Protein AF-A0A950FQC7-F1 (afdb_monomer_lite)

Structure (mmCIF, N/CA/C/O backbone):
data_AF-A0A950FQC7-F1
#
_entry.id   AF-A0A950FQC7-F1
#
loop_
_atom_site.group_PDB
_atom_site.id
_atom_site.type_symbol
_atom_site.label_atom_id
_atom_site.label_alt_id
_atom_site.label_comp_id
_atom_site.label_asym_id
_atom_site.label_entity_id
_atom_site.label_seq_id
_atom_site.pdbx_PDB_ins_code
_atom_site.Cartn_x
_atom_site.Cartn_y
_atom_site.Cartn_z
_atom_site.occupancy
_atom_site.B_iso_or_equiv
_atom_site.auth_seq_id
_atom_site.auth_comp_id
_atom_site.auth_asym_id
_atom_site.auth_atom_id
_atom_site.pdbx_PDB_model_num
ATOM 1 N N . MET A 1 1 ? 9.980 13.238 -4.872 1.00 56.12 1 MET A N 1
ATOM 2 C CA . MET A 1 1 ? 10.979 14.309 -5.108 1.00 56.12 1 MET A CA 1
ATOM 3 C C . MET A 1 1 ? 12.410 13.801 -5.325 1.00 56.12 1 MET A C 1
ATOM 5 O O . MET A 1 1 ? 13.225 14.586 -5.778 1.00 56.12 1 MET A O 1
ATOM 9 N N . LEU A 1 2 ? 12.727 12.517 -5.091 1.00 75.75 2 LEU A N 1
ATOM 10 C CA . LEU A 1 2 ? 14.096 11.991 -5.248 1.00 75.75 2 LEU A CA 1
ATOM 11 C C . LEU A 1 2 ? 14.462 11.557 -6.686 1.00 75.75 2 LEU A C 1
ATOM 13 O O . LEU A 1 2 ? 15.625 11.652 -7.061 1.00 75.75 2 LEU A O 1
ATOM 17 N N . ALA A 1 3 ? 13.488 11.167 -7.520 1.00 77.12 3 ALA A N 1
ATOM 18 C CA . ALA A 1 3 ? 13.737 10.704 -8.896 1.00 77.12 3 ALA A CA 1
ATOM 19 C C . ALA A 1 3 ? 14.449 11.733 -9.812 1.00 77.12 3 ALA A C 1
ATOM 21 O O . ALA A 1 3 ? 15.353 11.338 -10.544 1.00 77.12 3 ALA A O 1
ATOM 22 N N . PRO A 1 4 ? 14.140 13.049 -9.767 1.00 76.31 4 PRO A N 1
ATOM 23 C CA . PRO A 1 4 ? 14.899 14.051 -10.523 1.00 76.31 4 PRO A CA 1
ATOM 24 C C . PRO A 1 4 ? 16.354 14.172 -10.056 1.00 76.31 4 PRO A C 1
ATOM 26 O O . PRO A 1 4 ? 17.237 14.409 -10.872 1.00 76.31 4 PRO A O 1
ATOM 29 N N . GLY A 1 5 ? 16.611 13.977 -8.758 1.00 79.56 5 GLY A N 1
ATOM 30 C CA . GLY A 1 5 ? 17.966 13.933 -8.209 1.00 79.56 5 GLY A CA 1
ATOM 31 C C . GLY A 1 5 ? 18.752 12.740 -8.749 1.00 79.56 5 GLY A C 1
ATOM 32 O O . GLY A 1 5 ? 19.877 12.914 -9.205 1.00 79.56 5 GLY A O 1
ATOM 33 N N . VAL A 1 6 ? 18.125 11.558 -8.791 1.00 81.50 6 VAL A N 1
ATOM 34 C CA . VAL A 1 6 ? 18.700 10.358 -9.425 1.00 81.50 6 VAL A CA 1
ATOM 35 C C . VAL A 1 6 ? 19.008 10.618 -10.904 1.00 81.50 6 VAL A C 1
ATOM 37 O O . VAL A 1 6 ? 20.125 10.356 -11.338 1.00 81.50 6 VAL A O 1
ATOM 40 N N . ALA A 1 7 ? 18.077 11.222 -11.653 1.00 81.56 7 ALA A N 1
ATOM 41 C CA . ALA A 1 7 ? 18.293 11.562 -13.062 1.00 81.56 7 ALA A CA 1
ATOM 42 C C . ALA A 1 7 ? 19.478 12.519 -13.262 1.00 81.56 7 ALA A C 1
ATOM 44 O O . ALA A 1 7 ? 20.305 12.296 -14.141 1.00 81.56 7 ALA A O 1
ATOM 45 N N . LEU A 1 8 ? 19.588 13.567 -12.439 1.00 81.69 8 LEU A N 1
ATOM 46 C CA . LEU A 1 8 ? 20.698 14.521 -12.508 1.00 81.69 8 LEU A CA 1
ATOM 47 C C . LEU A 1 8 ? 22.048 13.849 -12.221 1.00 81.69 8 LEU A C 1
ATOM 49 O O . LEU A 1 8 ? 23.017 14.107 -12.935 1.00 81.69 8 LEU A O 1
ATOM 53 N N . LEU A 1 9 ? 22.107 12.968 -11.218 1.00 80.19 9 LEU A N 1
ATOM 54 C CA . LEU A 1 9 ? 23.320 12.222 -10.866 1.00 80.19 9 LEU A CA 1
ATOM 55 C C . LEU A 1 9 ? 23.725 11.219 -11.957 1.00 80.19 9 LEU A C 1
ATOM 57 O O . LEU A 1 9 ? 24.909 11.077 -12.258 1.00 80.19 9 LEU A O 1
ATOM 61 N N . ALA A 1 10 ? 22.742 10.585 -12.598 1.00 77.62 10 ALA A N 1
ATOM 62 C CA . ALA A 1 10 ? 22.939 9.703 -13.746 1.00 77.62 10 ALA A CA 1
ATOM 63 C C . ALA A 1 10 ? 23.166 10.462 -15.072 1.00 77.62 10 ALA A C 1
ATOM 65 O O . ALA A 1 10 ? 23.312 9.840 -16.119 1.00 77.62 10 ALA A O 1
ATOM 66 N N . ARG A 1 11 ? 23.201 11.807 -15.052 1.00 81.06 11 ARG A N 1
ATOM 67 C CA . ARG A 1 11 ? 23.317 12.680 -16.241 1.00 81.06 11 ARG A CA 1
ATOM 68 C C . ARG A 1 11 ? 22.216 12.456 -17.290 1.00 81.06 11 ARG A C 1
ATOM 70 O O . ARG A 1 11 ? 22.406 12.740 -18.471 1.00 81.06 11 ARG A O 1
ATOM 77 N N . ASN A 1 12 ? 21.047 12.010 -16.844 1.00 83.25 12 ASN A N 1
ATOM 78 C CA . ASN A 1 12 ? 19.852 11.801 -17.650 1.00 83.25 12 ASN A CA 1
ATOM 79 C C . ASN A 1 12 ? 18.921 13.026 -17.633 1.00 83.25 12 ASN A C 1
ATOM 81 O O . ASN A 1 12 ? 19.020 13.922 -16.790 1.00 83.25 12 ASN A O 1
ATOM 85 N N . SER A 1 13 ? 17.961 13.058 -18.564 1.00 86.25 13 SER A N 1
ATOM 86 C CA . SER A 1 13 ? 16.898 14.069 -18.560 1.00 86.25 13 SER A CA 1
ATOM 87 C C . SER A 1 13 ? 16.024 13.924 -17.309 1.00 86.25 13 SER A C 1
ATOM 89 O O . SER A 1 13 ? 15.333 12.927 -17.121 1.00 86.25 13 SER A O 1
ATOM 91 N N . TRP A 1 14 ? 16.025 14.942 -16.450 1.00 86.94 14 TRP A N 1
ATOM 92 C CA . TRP A 1 14 ? 15.267 14.959 -15.193 1.00 86.94 14 TRP A CA 1
ATOM 93 C C . TRP A 1 14 ? 13.822 15.449 -15.349 1.00 86.94 14 TRP A C 1
ATOM 95 O O . TRP A 1 14 ? 13.002 15.268 -14.448 1.00 86.94 14 TRP A O 1
ATOM 105 N N . ARG A 1 15 ? 13.496 16.088 -16.479 1.00 91.56 15 ARG A N 1
ATOM 106 C CA . ARG A 1 15 ? 12.205 16.764 -16.687 1.00 91.56 15 ARG A CA 1
ATOM 107 C C . ARG A 1 15 ? 11.043 15.779 -16.739 1.00 91.56 15 ARG A C 1
ATOM 109 O O . ARG A 1 15 ? 10.034 15.993 -16.076 1.00 91.56 15 ARG A O 1
ATOM 116 N N . GLU A 1 16 ? 11.211 14.698 -17.493 1.00 88.50 16 GLU A N 1
ATOM 117 C CA . GLU A 1 16 ? 10.210 13.640 -17.650 1.00 88.50 16 GLU A CA 1
ATOM 118 C C . GLU A 1 16 ? 9.879 12.947 -16.318 1.00 88.50 16 GLU A C 1
ATOM 120 O O . GLU A 1 16 ? 8.711 12.987 -15.919 1.00 88.50 16 GLU A O 1
ATOM 125 N N . PRO A 1 17 ? 10.855 12.396 -15.558 1.00 89.19 17 PRO A N 1
ATOM 126 C CA . PRO A 1 17 ? 10.542 11.758 -14.284 1.00 89.19 17 PRO A CA 1
ATOM 127 C C . PRO A 1 17 ? 9.999 12.750 -13.252 1.00 89.19 17 PRO A C 1
ATOM 129 O O . PRO A 1 17 ? 9.175 12.375 -12.420 1.00 89.19 17 PRO A O 1
ATOM 132 N N . MET A 1 18 ? 10.396 14.028 -13.311 1.00 91.06 18 MET A N 1
ATOM 133 C CA . MET A 1 18 ? 9.801 15.054 -12.456 1.00 91.06 18 MET A CA 1
ATOM 134 C C . MET A 1 18 ? 8.324 15.289 -12.782 1.00 91.06 18 MET A C 1
ATOM 136 O O . MET A 1 18 ? 7.503 15.317 -11.865 1.00 91.06 18 MET A O 1
ATOM 140 N N . ALA A 1 19 ? 7.980 15.460 -14.060 1.00 93.94 19 ALA A N 1
ATOM 141 C CA . ALA A 1 19 ? 6.610 15.727 -14.482 1.00 93.94 19 ALA A CA 1
ATOM 142 C C . ALA A 1 19 ? 5.673 14.582 -14.076 1.00 93.94 19 ALA A C 1
ATOM 144 O O . ALA A 1 19 ? 4.640 14.827 -13.453 1.00 93.94 19 ALA A O 1
ATOM 145 N N . VAL A 1 20 ? 6.071 13.333 -14.339 1.00 93.81 20 VAL A N 1
ATOM 146 C CA . VAL A 1 20 ? 5.285 12.155 -13.944 1.00 93.81 20 VAL A CA 1
ATOM 147 C C . VAL A 1 20 ? 5.161 12.065 -12.422 1.00 93.81 20 VAL A C 1
ATOM 149 O O . VAL A 1 20 ? 4.056 11.886 -11.914 1.00 93.81 20 VAL A O 1
ATOM 152 N N . ALA A 1 21 ? 6.250 12.267 -11.669 1.00 93.50 21 ALA A N 1
ATOM 153 C CA . ALA A 1 21 ? 6.198 12.242 -10.206 1.00 93.50 21 ALA A CA 1
ATOM 154 C C . ALA A 1 21 ? 5.242 13.302 -9.629 1.00 93.50 21 ALA A C 1
ATOM 156 O O . ALA A 1 21 ? 4.526 13.019 -8.668 1.00 93.50 21 ALA A O 1
ATOM 157 N N . LEU A 1 22 ? 5.212 14.507 -10.208 1.00 94.81 22 LEU A N 1
ATOM 158 C CA . LEU A 1 22 ? 4.286 15.566 -9.802 1.00 94.81 22 LEU A CA 1
ATOM 159 C C . LEU A 1 22 ? 2.835 15.183 -10.096 1.00 94.81 22 LEU A C 1
ATOM 161 O O . LEU A 1 22 ? 1.984 15.343 -9.224 1.00 94.81 22 LEU A O 1
ATOM 165 N N . VAL A 1 23 ? 2.556 14.630 -11.279 1.00 96.81 23 VAL A N 1
ATOM 166 C CA . VAL A 1 23 ? 1.210 14.162 -11.640 1.00 96.81 23 VAL A CA 1
ATOM 167 C C . VAL A 1 23 ? 0.728 13.087 -10.665 1.00 96.81 23 VAL A C 1
ATOM 169 O O . VAL A 1 23 ? -0.362 13.222 -10.110 1.00 96.81 23 VAL A O 1
ATOM 172 N N . MET A 1 24 ? 1.545 12.069 -10.379 1.00 96.69 24 MET A N 1
ATOM 173 C CA . MET A 1 24 ? 1.163 11.006 -9.439 1.00 96.69 24 MET A CA 1
ATOM 174 C C . MET A 1 24 ? 0.967 11.542 -8.015 1.00 96.69 24 MET A C 1
ATOM 176 O O . MET A 1 24 ? 0.018 11.151 -7.339 1.00 96.69 24 MET A O 1
ATOM 180 N N . ALA A 1 25 ? 1.804 12.483 -7.564 1.00 94.88 25 ALA A N 1
ATOM 181 C CA . ALA A 1 25 ? 1.645 13.119 -6.255 1.00 94.88 25 ALA A CA 1
ATOM 182 C C . ALA A 1 25 ? 0.342 13.930 -6.156 1.00 94.88 25 ALA A C 1
ATOM 184 O O . ALA A 1 25 ? -0.356 13.858 -5.141 1.00 94.88 25 ALA A O 1
ATOM 185 N N . VAL A 1 26 ? -0.016 14.669 -7.211 1.00 97.00 26 VAL A N 1
ATOM 186 C CA . VAL A 1 26 ? -1.284 15.407 -7.285 1.00 97.00 26 VAL A CA 1
ATOM 187 C C . VAL A 1 26 ? -2.467 14.440 -7.265 1.00 97.00 26 VAL A C 1
ATOM 189 O O . VAL A 1 26 ? -3.383 14.635 -6.469 1.00 97.00 26 VAL A O 1
ATOM 192 N N . ILE A 1 27 ? -2.435 13.369 -8.066 1.00 97.56 27 ILE A N 1
ATOM 193 C CA . ILE A 1 27 ? -3.496 12.348 -8.090 1.00 97.56 27 ILE A CA 1
ATOM 194 C C . ILE A 1 27 ? -3.671 11.718 -6.705 1.00 97.56 27 ILE A C 1
ATOM 196 O O . ILE A 1 27 ? -4.795 11.665 -6.205 1.00 97.56 27 ILE A O 1
ATOM 200 N N . ALA A 1 28 ? -2.581 11.301 -6.055 1.00 95.31 28 ALA A N 1
ATOM 201 C CA . ALA A 1 28 ? -2.628 10.719 -4.715 1.00 95.31 28 ALA A CA 1
ATOM 202 C C . ALA A 1 28 ? -3.209 11.700 -3.683 1.00 95.31 28 ALA A C 1
ATOM 204 O O . ALA A 1 28 ? -4.067 11.323 -2.884 1.00 95.31 28 ALA A O 1
ATOM 205 N N . THR A 1 29 ? -2.797 12.971 -3.734 1.00 95.56 29 THR A N 1
ATOM 206 C CA . THR A 1 29 ? -3.272 14.018 -2.814 1.00 95.56 29 THR A CA 1
ATOM 207 C C . THR A 1 29 ? -4.764 14.293 -3.003 1.00 95.56 29 THR A C 1
ATOM 209 O O . THR A 1 29 ? -5.520 14.317 -2.032 1.00 95.56 29 THR A O 1
ATOM 212 N N . LEU A 1 30 ? -5.214 14.446 -4.251 1.00 96.81 30 LEU A N 1
ATOM 213 C CA . LEU A 1 30 ? -6.624 14.674 -4.572 1.00 96.81 30 LEU A CA 1
ATOM 214 C C . LEU A 1 30 ? -7.492 13.466 -4.210 1.00 96.81 30 LEU A C 1
ATOM 216 O O . LEU A 1 30 ? -8.593 13.634 -3.682 1.00 96.81 30 LEU A O 1
ATOM 220 N N . ALA A 1 31 ? -7.000 12.249 -4.454 1.00 95.69 31 ALA A N 1
ATOM 221 C CA . ALA A 1 31 ? -7.684 11.028 -4.052 1.00 95.69 31 ALA A CA 1
ATOM 222 C C . ALA A 1 31 ? -7.834 10.957 -2.528 1.00 95.69 31 ALA A C 1
ATOM 224 O O . ALA A 1 31 ? -8.938 10.700 -2.048 1.00 95.69 31 ALA A O 1
ATOM 225 N N . ALA A 1 32 ? -6.773 11.252 -1.769 1.00 93.94 32 ALA A N 1
ATOM 226 C CA . ALA A 1 32 ? -6.811 11.278 -0.306 1.00 93.94 32 ALA A CA 1
ATOM 227 C C . ALA A 1 32 ? -7.801 12.320 0.231 1.00 93.94 32 ALA A C 1
ATOM 229 O O . ALA A 1 32 ? -8.570 12.029 1.146 1.00 93.94 32 ALA A O 1
ATOM 230 N N . TRP A 1 33 ? -7.850 13.503 -0.385 1.00 94.75 33 TRP A N 1
ATOM 231 C CA . TRP A 1 33 ? -8.826 14.539 -0.040 1.00 94.75 33 TRP A CA 1
ATOM 232 C C . TRP A 1 33 ? -10.274 14.129 -0.333 1.00 94.75 33 TRP A C 1
ATOM 234 O O . TRP A 1 33 ? -11.166 14.426 0.463 1.00 94.75 33 TRP A O 1
ATOM 244 N N . LYS A 1 34 ? -10.526 13.460 -1.466 1.00 95.81 34 LYS A N 1
ATOM 245 C CA . LYS A 1 34 ? -11.888 13.166 -1.937 1.00 95.81 34 LYS A CA 1
ATOM 246 C C . LYS A 1 34 ? -12.471 11.868 -1.377 1.00 95.81 34 LYS A C 1
ATOM 248 O O . LYS A 1 34 ? -13.653 11.840 -1.050 1.00 95.81 34 LYS A O 1
ATOM 253 N N . LEU A 1 35 ? -11.678 10.799 -1.309 1.00 90.12 35 LEU A N 1
ATOM 254 C CA . LEU A 1 35 ? -12.162 9.451 -0.984 1.00 90.12 35 LEU A CA 1
ATOM 255 C C . LEU A 1 35 ? -12.112 9.139 0.519 1.00 90.12 35 LEU A C 1
ATOM 257 O O . LEU A 1 35 ? -12.906 8.324 0.967 1.00 90.12 35 LEU A O 1
ATOM 261 N N . ARG A 1 36 ? -11.263 9.832 1.297 1.00 84.81 36 ARG A N 1
ATOM 262 C CA . ARG A 1 36 ? -11.042 9.688 2.756 1.00 84.81 36 ARG A CA 1
ATOM 263 C C . ARG A 1 36 ? -10.601 8.293 3.244 1.00 84.81 36 ARG A C 1
ATOM 265 O O . ARG A 1 36 ? -9.589 8.217 3.927 1.00 84.81 36 ARG A O 1
ATOM 272 N N . ASP A 1 37 ? -11.301 7.217 2.888 1.00 90.44 37 ASP A N 1
ATOM 273 C CA . ASP A 1 37 ? -10.970 5.808 3.168 1.00 90.44 37 ASP A CA 1
ATOM 274 C C . ASP A 1 37 ? -11.562 4.892 2.069 1.00 90.44 37 ASP A C 1
ATOM 276 O O . ASP A 1 37 ? -12.303 5.319 1.184 1.00 90.44 37 ASP A O 1
ATOM 280 N N . GLY A 1 38 ? -11.213 3.612 2.101 1.00 94.50 38 GLY A N 1
ATOM 281 C CA . GLY A 1 38 ? -11.769 2.545 1.291 1.00 94.50 38 GLY A CA 1
ATOM 282 C C . GLY A 1 38 ? -10.762 1.967 0.308 1.00 94.50 38 GLY A C 1
ATOM 283 O O . GLY A 1 38 ? -9.677 2.504 0.072 1.00 94.50 38 GLY A O 1
ATOM 284 N N . LEU A 1 39 ? -11.153 0.854 -0.314 1.00 95.62 39 LEU A N 1
ATOM 285 C CA . LEU A 1 39 ? -10.320 0.149 -1.289 1.00 95.62 39 LEU A CA 1
ATOM 286 C C . LEU A 1 39 ? -9.923 1.046 -2.467 1.00 95.62 39 LEU A C 1
ATOM 288 O O . LEU A 1 39 ? -8.794 0.959 -2.939 1.00 95.62 39 LEU A O 1
ATOM 292 N N . ALA A 1 40 ? -10.825 1.918 -2.926 1.00 96.06 40 ALA A N 1
ATOM 293 C CA . ALA A 1 40 ? -10.553 2.821 -4.041 1.00 96.06 40 ALA A CA 1
ATOM 294 C C . ALA A 1 40 ? -9.368 3.750 -3.741 1.00 96.06 40 ALA A C 1
ATOM 296 O O . ALA A 1 40 ? -8.445 3.845 -4.547 1.00 96.06 40 ALA A O 1
ATOM 297 N N . LEU A 1 41 ? -9.347 4.372 -2.556 1.00 96.81 41 LEU A N 1
ATOM 298 C CA . LEU A 1 41 ? -8.243 5.235 -2.143 1.00 96.81 41 LEU A CA 1
ATOM 299 C C . LEU A 1 41 ? -6.930 4.453 -2.049 1.00 96.81 41 LEU A C 1
ATOM 301 O O . LEU A 1 41 ? -5.922 4.865 -2.620 1.00 96.81 41 LEU A O 1
ATOM 305 N N . ARG A 1 42 ? -6.957 3.298 -1.376 1.00 96.75 42 ARG A N 1
ATOM 306 C CA . ARG A 1 42 ? -5.777 2.438 -1.192 1.00 96.75 42 ARG A CA 1
ATOM 307 C C . ARG A 1 42 ? -5.210 1.965 -2.531 1.00 96.75 42 ARG A C 1
ATOM 309 O O . ARG A 1 42 ? -4.000 1.975 -2.716 1.00 96.75 42 ARG A O 1
ATOM 316 N N . SER A 1 43 ? -6.082 1.628 -3.481 1.00 97.38 43 SER A N 1
ATOM 317 C CA . SER A 1 43 ? -5.706 1.217 -4.840 1.00 97.38 43 SER A CA 1
ATOM 318 C C . SER A 1 43 ? -5.038 2.354 -5.614 1.00 97.38 43 SER A C 1
ATOM 320 O O . SER A 1 43 ? -4.002 2.144 -6.238 1.00 97.38 43 SER A O 1
ATOM 322 N N . VAL A 1 44 ? -5.587 3.574 -5.542 1.00 97.56 44 VAL A N 1
ATOM 323 C CA . VAL A 1 44 ? -4.984 4.750 -6.193 1.00 97.56 44 VAL A CA 1
ATOM 324 C C . VAL A 1 44 ? -3.616 5.063 -5.590 1.00 97.56 44 VAL A C 1
ATOM 326 O O . VAL A 1 44 ? -2.667 5.298 -6.337 1.00 97.56 44 VAL A O 1
ATOM 329 N N . ILE A 1 45 ? -3.490 5.036 -4.260 1.00 97.00 45 ILE A N 1
ATOM 330 C CA . ILE A 1 45 ? -2.205 5.279 -3.593 1.00 97.00 45 ILE A CA 1
ATOM 331 C C . ILE A 1 45 ? -1.186 4.198 -3.968 1.00 97.00 45 ILE A C 1
ATOM 333 O O . ILE A 1 45 ? -0.046 4.539 -4.267 1.00 97.00 45 ILE A O 1
ATOM 337 N N . ALA A 1 46 ? -1.590 2.927 -4.018 1.00 97.81 46 ALA A N 1
ATOM 338 C CA . ALA A 1 46 ? -0.726 1.825 -4.432 1.00 97.81 46 ALA A CA 1
ATOM 339 C C . ALA A 1 46 ? -0.171 2.019 -5.844 1.00 97.81 46 ALA A C 1
ATOM 341 O O . ALA A 1 46 ? 1.043 1.973 -6.036 1.00 97.81 46 ALA A O 1
ATOM 342 N N . VAL A 1 47 ? -1.035 2.362 -6.804 1.00 97.69 47 VAL A N 1
ATOM 343 C CA . VAL A 1 47 ? -0.608 2.718 -8.163 1.00 97.69 47 VAL A CA 1
ATOM 344 C C . VAL A 1 47 ? 0.374 3.893 -8.126 1.00 97.69 47 VAL A C 1
ATOM 346 O O . VAL A 1 47 ? 1.455 3.799 -8.698 1.00 97.69 47 VAL A O 1
ATOM 349 N N . CYS A 1 48 ? 0.056 4.977 -7.412 1.00 97.00 48 CYS A N 1
ATOM 350 C CA . CYS A 1 48 ? 0.933 6.149 -7.323 1.00 97.00 48 CYS A CA 1
ATOM 351 C C . CYS A 1 48 ? 2.304 5.836 -6.708 1.00 97.00 48 CYS A C 1
ATOM 353 O O . CYS A 1 48 ? 3.315 6.347 -7.189 1.00 97.00 48 CYS A O 1
ATOM 355 N N . LEU A 1 49 ? 2.353 4.988 -5.679 1.00 96.38 49 LEU A N 1
ATOM 356 C CA . LEU A 1 49 ? 3.598 4.569 -5.040 1.00 96.38 49 LEU A CA 1
ATOM 357 C C . LEU A 1 49 ? 4.438 3.673 -5.951 1.00 96.38 49 LEU A C 1
ATOM 359 O O . LEU A 1 49 ? 5.651 3.860 -5.997 1.00 96.38 49 LEU A O 1
ATOM 363 N N . THR A 1 50 ? 3.825 2.767 -6.720 1.00 97.19 50 THR A N 1
ATOM 364 C CA . THR A 1 50 ? 4.539 1.899 -7.677 1.00 97.19 50 THR A CA 1
ATOM 365 C C . THR A 1 50 ? 5.234 2.687 -8.786 1.00 97.19 50 THR A C 1
ATOM 367 O O . THR A 1 50 ? 6.282 2.268 -9.270 1.00 97.19 50 THR A O 1
ATOM 370 N N . PHE A 1 51 ? 4.737 3.874 -9.146 1.00 95.19 51 PHE A N 1
ATOM 371 C CA . PHE A 1 51 ? 5.460 4.753 -10.071 1.00 95.19 51 PHE A CA 1
ATOM 372 C C . PHE A 1 51 ? 6.791 5.266 -9.499 1.00 95.19 51 PHE A C 1
ATOM 374 O O . PHE A 1 51 ? 7.673 5.626 -10.268 1.00 95.19 51 PHE A O 1
ATOM 381 N N . GLY A 1 52 ? 6.985 5.272 -8.178 1.00 93.50 52 GLY A N 1
ATOM 382 C CA . GLY A 1 52 ? 8.261 5.620 -7.546 1.00 93.50 52 GLY A CA 1
ATOM 383 C C . GLY A 1 52 ? 9.443 4.785 -8.066 1.00 93.50 52 GLY A C 1
ATOM 384 O O . GLY A 1 52 ? 10.328 5.358 -8.705 1.00 93.50 52 GLY A O 1
ATOM 385 N N . PRO A 1 53 ? 9.466 3.458 -7.837 1.00 93.19 53 PRO A N 1
ATOM 386 C CA . PRO A 1 53 ? 10.525 2.585 -8.339 1.00 93.19 53 PRO A CA 1
ATOM 387 C C . PRO A 1 53 ? 10.601 2.548 -9.873 1.00 93.19 53 PRO A C 1
ATOM 389 O O . PRO A 1 53 ? 11.707 2.576 -10.402 1.00 93.19 53 PRO A O 1
ATOM 392 N N . ILE A 1 54 ? 9.470 2.614 -10.596 1.00 92.12 54 ILE A N 1
ATOM 393 C CA . ILE A 1 54 ? 9.468 2.747 -12.071 1.00 92.12 54 ILE A CA 1
ATOM 394 C C . ILE A 1 54 ? 10.298 3.962 -12.507 1.00 92.12 54 ILE A C 1
ATOM 396 O O . ILE A 1 54 ? 11.164 3.870 -13.378 1.00 92.12 54 ILE A O 1
ATOM 400 N N . LEU A 1 55 ? 10.058 5.115 -11.879 1.00 91.31 55 LEU A N 1
ATOM 401 C CA . LEU A 1 55 ? 10.787 6.338 -12.187 1.00 91.31 55 LEU A CA 1
ATOM 402 C C . LEU A 1 55 ? 12.248 6.277 -11.742 1.00 91.31 55 LEU A C 1
ATOM 404 O O . LEU A 1 55 ? 13.070 6.931 -12.372 1.00 91.31 55 LEU A O 1
ATOM 408 N N . PHE A 1 56 ? 12.586 5.528 -10.688 1.00 89.25 56 PHE A N 1
ATOM 409 C CA . PHE A 1 56 ? 13.977 5.348 -10.254 1.00 89.25 56 PHE A CA 1
ATOM 410 C C . PHE A 1 56 ? 14.768 4.520 -11.262 1.00 89.25 56 PHE A C 1
ATOM 412 O O . PHE A 1 56 ? 15.842 4.957 -11.666 1.00 89.25 56 PHE A O 1
ATOM 419 N N . VAL A 1 57 ? 14.213 3.396 -11.725 1.00 88.44 57 VAL A N 1
ATOM 420 C CA . VAL A 1 57 ? 14.825 2.570 -12.777 1.00 88.44 57 VAL A CA 1
ATOM 421 C C . VAL A 1 57 ? 14.999 3.391 -14.058 1.00 88.44 57 VAL A C 1
ATOM 423 O O . VAL A 1 57 ? 16.099 3.470 -14.597 1.00 88.44 57 VAL A O 1
ATOM 426 N N . TYR A 1 58 ? 13.954 4.109 -14.488 1.00 86.50 58 TYR A N 1
ATOM 427 C CA . TYR A 1 58 ? 14.015 4.971 -15.673 1.00 86.50 58 TYR A CA 1
ATOM 428 C C . TYR A 1 58 ? 15.051 6.099 -15.552 1.00 86.50 58 TYR A C 1
ATOM 430 O O . TYR A 1 58 ? 15.832 6.341 -16.471 1.00 86.50 58 TYR A O 1
ATOM 438 N N . ALA A 1 59 ? 15.044 6.824 -14.429 1.00 86.75 59 ALA A N 1
ATOM 439 C CA . ALA A 1 59 ? 15.925 7.967 -14.195 1.00 86.75 59 ALA A CA 1
ATOM 440 C C . ALA A 1 59 ? 17.386 7.550 -13.997 1.00 86.75 59 ALA A C 1
ATOM 442 O O . ALA A 1 59 ? 18.290 8.294 -14.378 1.00 86.75 59 ALA A O 1
ATOM 443 N N . GLY A 1 60 ? 17.601 6.390 -13.380 1.00 80.50 60 GLY A N 1
ATOM 444 C CA . GLY A 1 60 ? 18.903 5.850 -13.007 1.00 80.50 60 GLY A CA 1
ATOM 445 C C . GLY A 1 60 ? 19.554 4.960 -14.062 1.00 80.50 60 GLY A C 1
ATOM 446 O O . GLY A 1 60 ? 20.581 4.359 -13.768 1.00 80.50 60 GLY A O 1
ATOM 447 N N . ARG A 1 61 ? 18.975 4.858 -15.265 1.00 80.69 61 ARG A N 1
ATOM 448 C CA . ARG A 1 61 ? 19.541 4.073 -16.369 1.00 80.69 61 ARG A CA 1
ATOM 449 C C . ARG A 1 61 ? 20.926 4.573 -16.790 1.00 80.69 61 ARG A C 1
ATOM 451 O O . ARG A 1 61 ? 21.159 5.782 -16.865 1.00 80.69 61 ARG A O 1
ATOM 458 N N . GLY A 1 62 ? 21.809 3.651 -17.157 1.00 72.56 62 GLY A N 1
ATOM 459 C CA . GLY A 1 62 ? 23.170 3.969 -17.591 1.00 72.56 62 GLY A CA 1
ATOM 460 C C . GLY A 1 62 ? 24.144 4.239 -16.438 1.00 72.56 62 GLY A C 1
ATOM 461 O O . GLY A 1 62 ? 23.894 3.884 -15.293 1.00 72.56 62 GLY A O 1
ATOM 462 N N . HIS A 1 63 ? 25.297 4.833 -16.761 1.00 65.12 63 HIS A N 1
ATOM 463 C CA . HIS A 1 63 ? 26.456 4.885 -15.865 1.00 65.12 63 HIS A CA 1
ATOM 464 C C . HIS A 1 63 ? 26.380 6.050 -14.858 1.00 65.12 63 HIS A C 1
ATOM 466 O O . HIS A 1 63 ? 26.484 7.227 -15.214 1.00 65.12 63 HIS A O 1
ATOM 472 N N . PHE A 1 64 ? 26.281 5.721 -13.574 1.00 65.75 64 PHE A N 1
ATOM 473 C CA . PHE A 1 64 ? 26.401 6.635 -12.447 1.00 65.75 64 PHE A CA 1
ATOM 474 C C . PHE A 1 64 ? 27.851 7.124 -12.309 1.00 65.75 64 PHE A C 1
ATOM 476 O O . PHE A 1 64 ? 28.787 6.348 -12.112 1.00 65.75 64 PHE A O 1
ATOM 483 N N . SER A 1 65 ? 28.054 8.435 -12.413 1.00 54.69 65 SER A N 1
ATOM 484 C CA . SER A 1 65 ? 29.365 9.079 -12.287 1.00 54.69 65 SER A CA 1
ATOM 485 C C . SER A 1 65 ? 29.565 9.545 -10.840 1.00 54.69 65 SER A C 1
ATOM 487 O O . SER A 1 65 ? 29.169 10.663 -10.514 1.00 54.69 65 SER A O 1
ATOM 489 N N . GLY A 1 66 ? 30.211 8.742 -9.984 1.00 56.66 66 GLY A N 1
ATOM 490 C CA . GLY A 1 66 ? 30.735 9.261 -8.705 1.00 56.66 66 GLY A CA 1
ATOM 491 C C . GLY A 1 66 ? 30.857 8.306 -7.515 1.00 56.66 66 GLY A C 1
ATOM 492 O O . GLY A 1 66 ? 31.434 8.708 -6.509 1.00 56.66 66 GLY A O 1
ATOM 493 N N . ILE A 1 67 ? 30.360 7.069 -7.590 1.00 56.12 67 ILE A N 1
ATOM 494 C CA . ILE A 1 67 ? 30.533 6.046 -6.540 1.00 56.12 67 ILE A CA 1
ATOM 495 C C . ILE A 1 67 ? 31.081 4.775 -7.207 1.00 56.12 67 ILE A C 1
ATOM 497 O O . ILE A 1 67 ? 30.706 4.473 -8.337 1.00 56.12 67 ILE A O 1
ATOM 501 N N . ALA A 1 68 ? 32.027 4.094 -6.552 1.00 48.88 68 ALA A N 1
ATOM 502 C CA . ALA A 1 68 ? 32.766 2.951 -7.095 1.00 48.88 68 ALA A CA 1
ATOM 503 C C . ALA A 1 68 ? 31.848 1.845 -7.661 1.00 48.88 68 ALA A C 1
ATOM 505 O O . ALA A 1 68 ? 30.837 1.514 -7.050 1.00 48.88 68 ALA A O 1
ATOM 506 N N . GLY A 1 69 ? 32.230 1.263 -8.805 1.00 60.31 69 GLY A N 1
ATOM 507 C CA . GLY A 1 69 ? 31.490 0.207 -9.510 1.00 60.31 69 GLY A CA 1
ATOM 508 C C . GLY A 1 69 ? 31.456 0.424 -11.029 1.00 60.31 69 GLY A C 1
ATOM 509 O O . GLY A 1 69 ? 31.982 1.411 -11.540 1.00 60.31 69 GLY A O 1
ATOM 510 N N . ASN A 1 70 ? 30.798 -0.483 -11.750 1.00 60.25 70 ASN A N 1
ATOM 511 C CA . ASN A 1 70 ? 30.464 -0.392 -13.183 1.00 60.25 70 ASN A CA 1
ATOM 512 C C . ASN A 1 70 ? 29.315 0.597 -13.475 1.00 60.25 70 ASN A C 1
ATOM 514 O O . ASN A 1 70 ? 28.741 0.573 -14.556 1.00 60.25 70 ASN A O 1
ATOM 518 N N . GLY A 1 71 ? 28.947 1.435 -12.501 1.00 65.00 71 GLY A N 1
ATOM 519 C CA . GLY A 1 71 ? 28.009 2.540 -12.667 1.00 65.00 71 GLY A CA 1
ATOM 520 C C . GLY A 1 71 ? 26.560 2.167 -12.975 1.00 65.00 71 GLY A C 1
ATOM 521 O O . GLY A 1 71 ? 25.755 3.084 -13.034 1.00 65.00 71 GLY A O 1
ATOM 522 N N . ASP A 1 72 ? 26.190 0.900 -13.138 1.00 74.69 72 ASP A N 1
ATOM 523 C CA . ASP A 1 72 ? 24.810 0.506 -13.431 1.00 74.69 72 ASP A CA 1
ATOM 524 C C . ASP A 1 72 ? 24.074 0.080 -12.158 1.00 74.69 72 ASP A C 1
ATOM 526 O O . ASP A 1 72 ? 24.301 -1.001 -11.620 1.00 74.69 72 ASP A O 1
ATOM 530 N N . TRP A 1 73 ? 23.200 0.958 -11.669 1.00 79.38 73 TRP A N 1
ATOM 531 C CA . TRP A 1 73 ? 22.445 0.778 -10.422 1.00 79.38 73 TRP A CA 1
ATOM 532 C C . TRP A 1 73 ? 20.996 0.363 -10.685 1.00 79.38 73 TRP A C 1
ATOM 534 O O . TRP A 1 73 ? 20.170 0.366 -9.771 1.00 79.38 73 TRP A O 1
ATOM 544 N N . GLN A 1 74 ? 20.640 0.035 -11.934 1.00 81.38 74 GLN A N 1
ATOM 545 C CA . GLN A 1 74 ? 19.261 -0.313 -12.278 1.00 81.38 74 GLN A CA 1
ATOM 546 C C . GLN A 1 74 ? 18.744 -1.478 -11.438 1.00 81.38 74 GLN A C 1
ATOM 548 O O . GLN A 1 74 ? 17.625 -1.404 -10.935 1.00 81.38 74 GLN A O 1
ATOM 553 N N . ILE A 1 75 ? 19.555 -2.517 -11.220 1.00 81.75 75 ILE A N 1
ATOM 554 C CA . ILE A 1 75 ? 19.173 -3.678 -10.400 1.00 81.75 75 ILE A CA 1
ATOM 555 C C . ILE A 1 75 ? 18.896 -3.257 -8.949 1.00 81.75 75 ILE A C 1
ATOM 557 O O . ILE A 1 75 ? 17.890 -3.671 -8.373 1.00 81.75 75 ILE A O 1
ATOM 561 N N . ASP A 1 76 ? 19.723 -2.388 -8.371 1.00 86.44 76 ASP A N 1
ATOM 562 C CA . ASP A 1 76 ? 19.502 -1.850 -7.026 1.00 86.44 76 ASP A CA 1
ATOM 563 C C . ASP A 1 76 ? 18.216 -1.016 -6.960 1.00 86.44 76 ASP A C 1
ATOM 565 O O . ASP A 1 76 ? 17.451 -1.116 -5.998 1.00 86.44 76 ASP A O 1
ATOM 569 N N . TYR A 1 77 ? 17.904 -0.254 -8.013 1.00 87.75 77 TYR A N 1
ATOM 570 C CA . TYR A 1 77 ? 16.640 0.477 -8.096 1.00 87.75 77 TYR A CA 1
ATOM 571 C C . TYR A 1 77 ? 15.412 -0.447 -8.171 1.00 87.75 77 TYR A C 1
ATOM 573 O O . TYR A 1 77 ? 14.351 -0.077 -7.659 1.00 87.75 77 TYR A O 1
ATOM 581 N N .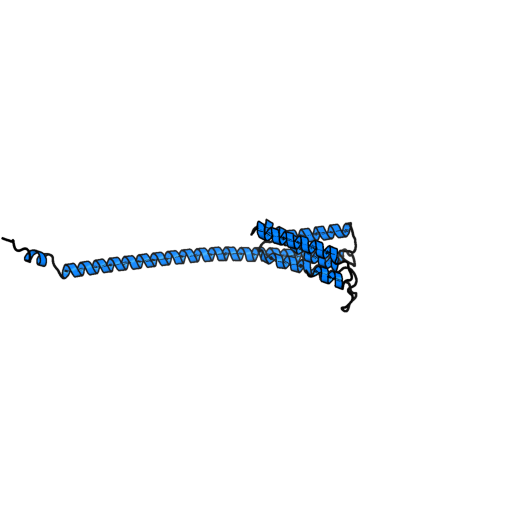 HIS A 1 78 ? 15.542 -1.669 -8.702 1.00 88.69 78 HIS A N 1
ATOM 582 C CA . HIS A 1 78 ? 14.451 -2.651 -8.676 1.00 88.69 78 HIS A CA 1
ATOM 583 C C . HIS A 1 78 ? 14.102 -3.107 -7.252 1.00 88.69 78 HIS A C 1
ATOM 585 O O . HIS A 1 78 ? 12.956 -3.469 -6.984 1.00 88.69 78 HIS A O 1
ATOM 591 N N . MET A 1 79 ? 15.036 -3.033 -6.299 1.00 90.75 79 MET A N 1
ATOM 592 C CA . MET A 1 79 ? 14.751 -3.409 -4.908 1.00 90.75 79 MET A CA 1
ATOM 593 C C . MET A 1 79 ? 13.715 -2.485 -4.250 1.00 90.75 79 MET A C 1
ATOM 595 O O . MET A 1 79 ? 13.025 -2.882 -3.312 1.00 90.75 79 MET A O 1
ATOM 599 N N . TYR A 1 80 ? 13.517 -1.270 -4.772 1.00 94.12 80 TYR A N 1
ATOM 600 C CA . TYR A 1 80 ? 12.482 -0.368 -4.266 1.00 94.12 80 TYR A CA 1
ATOM 601 C C . TYR A 1 80 ? 11.054 -0.848 -4.573 1.00 94.12 80 TYR A C 1
ATOM 603 O O . TYR A 1 80 ? 10.131 -0.414 -3.884 1.00 94.12 80 TYR A O 1
ATOM 611 N N . PHE A 1 81 ? 10.840 -1.757 -5.538 1.00 94.81 81 PHE A N 1
ATOM 612 C CA . PHE A 1 81 ? 9.527 -2.391 -5.733 1.00 94.81 81 PHE A CA 1
ATOM 613 C C . PHE A 1 81 ? 9.122 -3.219 -4.506 1.00 94.81 81 PHE A C 1
ATOM 615 O O . PHE A 1 81 ? 8.028 -3.013 -3.984 1.00 94.81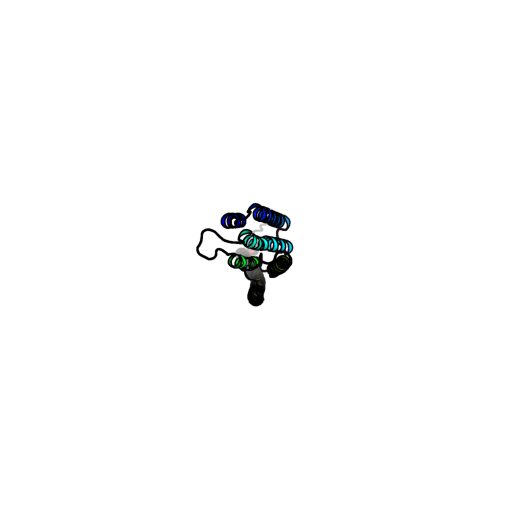 81 PHE A O 1
ATOM 622 N N . PHE A 1 82 ? 10.037 -4.049 -3.997 1.00 95.38 82 PHE A N 1
ATOM 623 C CA . PHE A 1 82 ? 9.875 -4.833 -2.765 1.00 95.38 82 PHE A CA 1
ATOM 624 C C . PHE A 1 82 ? 9.556 -3.912 -1.578 1.00 95.38 82 PHE A C 1
ATOM 626 O O . PHE A 1 82 ? 8.567 -4.075 -0.864 1.00 95.38 82 PHE A O 1
ATOM 633 N N . GLY A 1 83 ? 10.325 -2.824 -1.443 1.00 96.50 83 GLY A N 1
ATOM 634 C CA . GLY A 1 83 ? 10.074 -1.797 -0.428 1.00 96.50 83 GLY A CA 1
ATOM 635 C C . GLY A 1 83 ? 8.663 -1.198 -0.507 1.00 96.50 83 GLY A C 1
ATOM 636 O O . GLY A 1 83 ? 7.984 -1.081 0.513 1.00 96.50 83 GLY A O 1
ATOM 637 N N . VAL A 1 84 ? 8.184 -0.864 -1.710 1.00 97.50 84 VAL A N 1
ATOM 638 C CA . VAL A 1 84 ? 6.814 -0.364 -1.908 1.00 97.50 84 VAL A CA 1
ATOM 639 C C . VAL A 1 84 ? 5.774 -1.432 -1.565 1.00 97.50 84 VAL A C 1
ATOM 641 O O . VAL A 1 84 ? 4.805 -1.115 -0.875 1.00 97.50 84 VAL A O 1
ATOM 644 N N . PHE A 1 85 ? 5.956 -2.686 -1.983 1.00 97.88 85 PHE A N 1
ATOM 645 C CA . PHE A 1 85 ? 5.033 -3.773 -1.638 1.00 97.88 85 PHE A CA 1
ATOM 646 C C . PHE A 1 85 ? 4.941 -3.962 -0.120 1.00 97.88 85 PHE A C 1
ATOM 648 O O . PHE A 1 85 ? 3.838 -4.038 0.427 1.00 97.88 85 PHE A O 1
ATOM 655 N N . ALA A 1 86 ? 6.079 -3.929 0.576 1.00 97.44 86 ALA A N 1
ATOM 656 C CA . 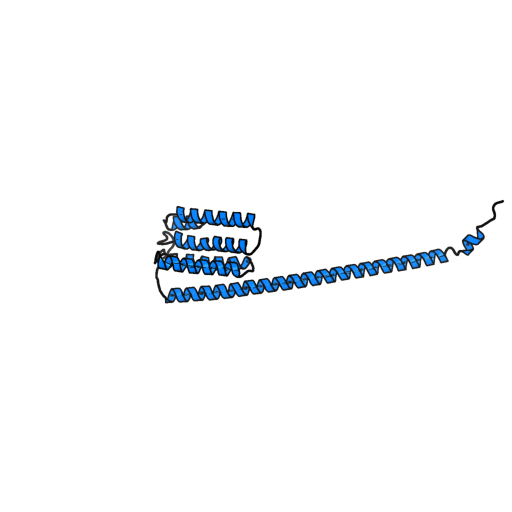ALA A 1 86 ? 6.134 -3.982 2.030 1.00 97.44 86 ALA A CA 1
ATOM 657 C C . ALA A 1 86 ? 5.413 -2.790 2.682 1.00 97.44 86 ALA A C 1
ATOM 659 O O . ALA A 1 86 ? 4.616 -2.989 3.598 1.00 97.44 86 ALA A O 1
ATOM 660 N N . MET A 1 87 ? 5.608 -1.561 2.191 1.00 97.62 87 MET A N 1
ATOM 661 C CA . MET A 1 87 ? 4.901 -0.376 2.704 1.00 97.62 87 MET A CA 1
ATOM 662 C C . MET A 1 87 ? 3.378 -0.507 2.594 1.00 97.62 87 MET A C 1
ATOM 664 O O . MET A 1 87 ? 2.654 -0.073 3.491 1.00 97.62 87 MET A O 1
ATOM 668 N N . LEU A 1 88 ? 2.876 -1.131 1.526 1.00 97.88 88 LEU A N 1
ATOM 669 C CA . LEU A 1 88 ? 1.439 -1.318 1.316 1.00 97.88 88 LEU A CA 1
ATOM 670 C C . LEU A 1 88 ? 0.790 -2.262 2.338 1.00 97.88 88 LEU A C 1
ATOM 672 O O . LEU A 1 88 ? -0.427 -2.194 2.521 1.00 97.88 88 LEU A O 1
ATOM 676 N N . THR A 1 89 ? 1.568 -3.060 3.079 1.00 97.19 89 THR A N 1
ATOM 677 C CA . THR A 1 89 ? 1.037 -3.842 4.211 1.00 97.19 89 THR A CA 1
ATOM 678 C C . THR A 1 89 ? 0.457 -2.979 5.325 1.00 97.19 89 THR A C 1
ATOM 680 O O . THR A 1 89 ? -0.408 -3.455 6.061 1.00 97.19 89 THR A O 1
ATOM 683 N N .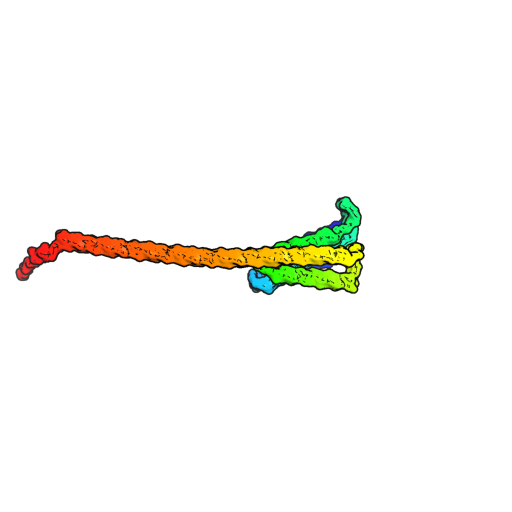 ALA A 1 90 ? 0.848 -1.702 5.414 1.00 95.50 90 ALA A N 1
ATOM 684 C CA . ALA A 1 90 ? 0.291 -0.751 6.374 1.00 95.50 90 ALA A CA 1
ATOM 685 C C . ALA A 1 90 ? -1.231 -0.581 6.229 1.00 95.50 90 ALA A C 1
ATOM 687 O O . ALA A 1 90 ? -1.906 -0.226 7.191 1.00 95.50 90 ALA A O 1
ATOM 688 N N . TYR A 1 91 ? -1.788 -0.871 5.048 1.00 95.69 91 TYR A N 1
ATOM 689 C CA . TYR A 1 91 ? -3.234 -0.850 4.827 1.00 95.69 91 TYR A CA 1
ATOM 690 C C . TYR A 1 91 ? -3.972 -2.069 5.382 1.00 95.69 91 TYR A C 1
ATOM 692 O O . TYR A 1 91 ? -5.205 -2.075 5.356 1.00 95.69 91 TYR A O 1
ATOM 700 N N . VAL A 1 92 ? -3.246 -3.092 5.852 1.00 96.75 92 VAL A N 1
ATOM 701 C CA . VAL A 1 92 ? -3.806 -4.357 6.357 1.00 96.75 92 VAL A CA 1
ATOM 702 C C . VAL A 1 92 ? -4.802 -4.958 5.349 1.00 96.75 92 VAL A C 1
ATOM 704 O O . VAL A 1 92 ? -5.846 -5.509 5.686 1.00 96.75 92 VAL A O 1
ATOM 707 N N . ASP A 1 93 ? -4.483 -4.807 4.066 1.00 96.75 93 ASP A N 1
ATOM 708 C CA . ASP A 1 93 ? -5.265 -5.280 2.931 1.00 96.75 93 ASP A CA 1
ATOM 709 C C . ASP A 1 93 ? -4.281 -5.781 1.874 1.00 96.75 93 ASP A C 1
ATOM 711 O O . ASP A 1 93 ? -3.312 -5.099 1.538 1.00 96.75 93 ASP A O 1
ATOM 715 N N . TRP A 1 94 ? -4.519 -6.983 1.360 1.00 97.81 94 TRP A N 1
ATOM 716 C CA . TRP A 1 94 ? -3.663 -7.603 0.355 1.00 97.81 94 TRP A CA 1
ATOM 717 C C . TRP A 1 94 ? -3.912 -7.034 -1.049 1.00 97.81 94 TRP A C 1
ATOM 719 O O . TRP A 1 94 ? -3.036 -7.099 -1.912 1.00 97.81 94 TRP A O 1
ATOM 729 N N . ARG A 1 95 ? -5.094 -6.456 -1.303 1.00 98.06 95 ARG A N 1
ATOM 730 C CA . ARG A 1 95 ? -5.505 -6.013 -2.647 1.00 98.06 95 ARG A CA 1
ATOM 731 C C . ARG A 1 95 ? -4.618 -4.893 -3.207 1.00 98.06 95 ARG A C 1
ATOM 733 O O . ARG A 1 95 ? -4.232 -5.010 -4.366 1.00 98.06 95 ARG A O 1
ATOM 740 N N . PRO A 1 96 ? -4.235 -3.849 -2.442 1.00 97.88 96 PRO A N 1
ATOM 741 C CA . PRO A 1 96 ? -3.292 -2.836 -2.919 1.00 97.88 96 PRO A CA 1
ATOM 742 C C . PRO A 1 96 ? -1.938 -3.434 -3.324 1.00 97.88 96 PRO A C 1
ATOM 744 O O . PRO A 1 96 ? -1.390 -3.053 -4.353 1.00 97.88 96 PRO A O 1
ATOM 747 N N . ILE A 1 97 ? -1.438 -4.420 -2.568 1.00 98.12 97 ILE A N 1
ATOM 748 C CA . ILE A 1 97 ? -0.186 -5.125 -2.880 1.00 98.12 97 ILE A CA 1
ATOM 749 C C . ILE A 1 97 ? -0.336 -5.896 -4.198 1.00 98.12 97 ILE A C 1
ATOM 751 O O . ILE A 1 97 ? 0.506 -5.767 -5.082 1.00 98.12 97 ILE A O 1
ATOM 755 N N . ALA A 1 98 ? -1.437 -6.635 -4.374 1.00 97.94 98 ALA A N 1
ATOM 756 C CA . ALA A 1 98 ? -1.717 -7.364 -5.612 1.00 97.94 98 ALA A CA 1
ATOM 757 C C . ALA A 1 98 ? -1.842 -6.436 -6.833 1.00 97.94 98 ALA A C 1
ATOM 759 O O . ALA A 1 98 ? -1.333 -6.762 -7.904 1.00 97.94 98 ALA A O 1
ATOM 760 N N . ILE A 1 99 ? -2.479 -5.271 -6.675 1.00 98.19 99 ILE A N 1
ATOM 761 C CA . ILE A 1 99 ? -2.586 -4.251 -7.730 1.00 98.19 99 ILE A CA 1
ATOM 762 C C . ILE A 1 99 ? -1.199 -3.744 -8.125 1.00 98.19 99 ILE A C 1
ATOM 764 O O . ILE A 1 99 ? -0.888 -3.684 -9.313 1.00 98.19 99 ILE A O 1
ATOM 768 N N . SER A 1 100 ? -0.356 -3.412 -7.146 1.00 97.62 100 SER A N 1
ATOM 769 C CA . SER A 1 100 ? 1.013 -2.966 -7.399 1.00 97.62 100 SER A CA 1
ATOM 770 C C . SER A 1 100 ? 1.867 -4.052 -8.052 1.00 97.62 100 SER A C 1
ATOM 772 O O . SER A 1 100 ? 2.570 -3.754 -9.011 1.00 97.62 100 SER A O 1
ATOM 774 N N . ALA A 1 101 ? 1.764 -5.308 -7.612 1.00 96.19 101 ALA A N 1
ATOM 775 C CA . ALA A 1 101 ? 2.470 -6.430 -8.230 1.00 96.19 101 ALA A CA 1
ATOM 776 C C . ALA A 1 101 ? 2.031 -6.656 -9.687 1.00 96.19 101 ALA A C 1
ATOM 778 O O . ALA A 1 101 ? 2.874 -6.813 -10.571 1.00 96.19 101 ALA A O 1
ATOM 779 N N . ALA A 1 102 ? 0.723 -6.603 -9.960 1.00 95.69 102 ALA A N 1
ATOM 780 C CA . ALA A 1 102 ? 0.187 -6.724 -11.313 1.00 95.69 102 ALA A CA 1
ATOM 781 C C . ALA A 1 102 ? 0.637 -5.564 -12.213 1.00 95.69 102 ALA A C 1
ATOM 783 O O . ALA A 1 102 ? 1.053 -5.794 -13.348 1.00 95.69 102 ALA A O 1
ATOM 784 N N . LEU A 1 103 ? 0.605 -4.328 -11.704 1.00 95.81 103 LEU A N 1
ATOM 785 C CA . LEU A 1 103 ? 1.107 -3.154 -12.419 1.00 95.81 103 LEU A CA 1
ATOM 786 C C . LEU A 1 103 ? 2.595 -3.302 -12.749 1.00 95.81 103 LEU A C 1
ATOM 788 O O . LEU A 1 103 ? 2.984 -3.053 -13.887 1.00 95.81 103 LEU A O 1
ATOM 792 N N . THR A 1 104 ? 3.411 -3.737 -11.787 1.00 93.19 104 THR A N 1
ATOM 793 C CA . THR A 1 104 ? 4.837 -4.005 -11.998 1.00 93.19 104 THR A CA 1
ATOM 794 C C . THR A 1 104 ? 5.035 -5.058 -13.086 1.00 93.19 104 THR A C 1
ATOM 796 O O . THR A 1 104 ? 5.774 -4.801 -14.031 1.00 93.19 104 THR A O 1
ATOM 799 N N . ALA A 1 105 ? 4.331 -6.192 -13.023 1.00 90.56 105 ALA A N 1
ATOM 800 C CA . ALA A 1 105 ? 4.441 -7.258 -14.022 1.00 90.56 105 ALA A CA 1
ATOM 801 C C . ALA A 1 105 ? 4.055 -6.785 -15.434 1.00 90.56 105 ALA A C 1
ATOM 803 O O . ALA A 1 105 ? 4.795 -7.013 -16.388 1.00 90.56 105 ALA A O 1
ATOM 804 N N . VAL A 1 106 ? 2.929 -6.074 -15.565 1.00 90.88 106 VAL A N 1
ATOM 805 C CA . VAL A 1 106 ? 2.484 -5.499 -16.845 1.00 90.88 106 VAL A CA 1
ATOM 806 C C . VAL A 1 106 ? 3.490 -4.474 -17.360 1.00 90.88 106 VAL A C 1
ATOM 808 O O . VAL A 1 106 ? 3.811 -4.476 -18.544 1.00 90.88 106 VAL A O 1
ATOM 811 N N . HIS A 1 107 ? 4.017 -3.618 -16.485 1.00 89.19 107 HIS A N 1
ATOM 812 C CA . HIS A 1 107 ? 5.033 -2.636 -16.846 1.00 89.19 107 HIS A CA 1
ATOM 813 C C . HIS A 1 107 ? 6.309 -3.298 -17.381 1.00 89.19 107 HIS A C 1
ATOM 815 O O . HIS A 1 107 ? 6.802 -2.884 -18.427 1.00 89.19 107 HIS A O 1
ATOM 821 N N . HIS A 1 108 ? 6.799 -4.343 -16.706 1.00 86.38 108 HIS A N 1
ATOM 822 C CA . HIS A 1 108 ? 7.983 -5.087 -17.139 1.00 86.38 108 HIS A CA 1
ATOM 823 C C . HIS A 1 108 ? 7.734 -5.753 -18.495 1.00 86.38 108 HIS A C 1
ATOM 825 O O . HIS A 1 108 ? 8.544 -5.588 -19.397 1.00 86.38 108 HIS A O 1
ATOM 831 N N . LEU A 1 109 ? 6.580 -6.408 -18.677 1.00 82.44 109 LEU A N 1
ATOM 832 C CA . LEU A 1 109 ? 6.214 -7.043 -19.946 1.00 82.44 109 LEU A CA 1
ATOM 833 C C . LEU A 1 109 ? 6.106 -6.035 -21.099 1.00 82.44 109 LEU A C 1
ATOM 835 O O . LEU A 1 109 ? 6.577 -6.296 -22.198 1.00 82.44 109 LEU A O 1
ATOM 839 N N . ILE A 1 110 ? 5.483 -4.876 -20.870 1.00 83.94 110 ILE A N 1
ATOM 840 C CA . ILE A 1 110 ? 5.367 -3.840 -21.904 1.00 83.94 110 ILE A CA 1
ATOM 841 C C . ILE A 1 110 ? 6.748 -3.298 -22.277 1.00 83.94 110 ILE A C 1
ATOM 843 O O . ILE A 1 110 ? 7.026 -3.127 -23.461 1.00 83.94 110 ILE A O 1
ATOM 847 N N . LEU A 1 111 ? 7.607 -3.011 -21.295 1.00 78.31 111 LEU A N 1
ATOM 848 C CA . LEU A 1 111 ? 8.946 -2.502 -21.581 1.00 78.31 111 LEU A CA 1
ATOM 849 C C . LEU A 1 111 ? 9.813 -3.535 -22.301 1.00 78.31 111 LEU A C 1
ATOM 851 O O . LEU A 1 111 ? 10.479 -3.159 -23.259 1.00 78.31 111 LEU A O 1
ATOM 855 N N . ASP A 1 112 ? 9.739 -4.805 -21.910 1.00 75.44 112 ASP A N 1
ATOM 856 C CA . ASP A 1 112 ? 10.430 -5.915 -22.578 1.00 75.44 112 ASP A CA 1
ATOM 857 C C . ASP A 1 112 ? 10.048 -6.019 -24.067 1.00 75.44 112 ASP A C 1
ATOM 859 O O . ASP A 1 112 ? 10.894 -6.233 -24.929 1.00 75.44 112 ASP A O 1
ATOM 863 N N . LEU A 1 113 ? 8.778 -5.759 -24.401 1.00 76.25 113 LEU A N 1
ATOM 864 C CA . LEU A 1 113 ? 8.290 -5.799 -25.784 1.00 76.25 113 LEU A CA 1
ATOM 865 C C . LEU A 1 113 ? 8.579 -4.525 -26.598 1.00 76.25 113 LEU A C 1
ATOM 867 O O . LEU A 1 113 ? 8.695 -4.603 -27.821 1.00 76.25 113 LEU A O 1
ATOM 871 N N . VAL A 1 114 ? 8.625 -3.348 -25.963 1.00 80.06 114 VAL A N 1
ATOM 872 C CA . VAL A 1 114 ? 8.677 -2.047 -26.667 1.00 80.06 114 VAL A CA 1
ATOM 873 C C . VAL A 1 114 ? 10.077 -1.433 -26.665 1.00 80.06 114 VAL A C 1
ATOM 875 O O . VAL A 1 114 ? 10.482 -0.849 -27.671 1.00 80.06 114 VAL A O 1
ATOM 878 N N . VAL A 1 115 ? 10.811 -1.530 -25.553 1.00 73.81 115 VAL A N 1
ATOM 879 C CA . VAL A 1 115 ? 12.171 -0.987 -25.405 1.00 73.81 115 VAL A CA 1
ATOM 880 C C . VAL A 1 115 ? 13.049 -1.973 -24.612 1.00 73.81 115 VAL A C 1
ATOM 882 O O . VAL A 1 115 ? 13.311 -1.734 -23.425 1.00 73.81 115 VAL A O 1
ATOM 885 N N . PRO A 1 116 ? 13.511 -3.064 -25.256 1.00 67.50 116 PRO A N 1
ATOM 886 C CA . PRO A 1 116 ? 14.411 -4.041 -24.637 1.00 67.50 116 PRO A CA 1
ATOM 887 C C . PRO A 1 116 ? 15.656 -3.359 -24.041 1.00 67.50 116 PRO A C 1
ATOM 889 O O . PRO A 1 116 ? 16.148 -2.371 -24.596 1.00 67.50 116 PRO A O 1
ATOM 892 N N . GLY A 1 117 ? 16.140 -3.840 -22.894 1.00 64.69 117 GLY A N 1
ATOM 893 C CA . GLY A 1 117 ? 17.280 -3.264 -22.162 1.00 64.69 117 GLY A CA 1
ATOM 894 C C . GLY A 1 117 ? 16.979 -2.123 -21.172 1.00 64.69 117 GLY A C 1
ATOM 895 O O . GLY A 1 117 ? 17.866 -1.737 -20.415 1.00 64.69 117 GLY A O 1
ATOM 896 N N . ASN A 1 118 ? 15.748 -1.593 -21.114 1.00 67.19 118 ASN A N 1
ATOM 897 C CA . ASN A 1 118 ? 15.352 -0.577 -20.113 1.00 67.19 118 ASN A CA 1
ATOM 898 C C . ASN A 1 118 ? 14.768 -1.167 -18.812 1.00 67.19 118 ASN A C 1
ATOM 900 O O . ASN A 1 118 ? 14.362 -0.411 -17.926 1.00 67.19 118 ASN A O 1
ATOM 904 N N . VAL A 1 119 ? 14.687 -2.497 -18.719 1.00 66.06 119 VAL A N 1
ATOM 905 C CA . VAL A 1 119 ? 14.261 -3.224 -17.512 1.00 66.06 119 VAL A CA 1
ATOM 906 C C . VAL A 1 119 ? 15.472 -3.880 -16.857 1.00 66.06 119 VAL A C 1
ATOM 908 O O . VAL A 1 119 ? 15.779 -3.593 -15.708 1.00 66.06 119 VAL A O 1
ATOM 911 N N . PHE A 1 120 ? 16.211 -4.708 -17.596 1.00 64.06 120 PHE A N 1
ATOM 912 C CA . PHE A 1 120 ? 17.460 -5.298 -17.126 1.00 64.06 120 PHE A CA 1
ATOM 913 C C . PHE A 1 120 ? 18.580 -5.069 -18.148 1.00 64.06 120 PHE A C 1
ATOM 915 O O . PHE A 1 120 ? 18.358 -5.295 -19.335 1.00 64.06 120 PHE A O 1
ATOM 922 N N . PRO A 1 121 ? 19.779 -4.650 -17.704 1.00 59.31 121 PRO A N 1
ATOM 923 C CA . PRO A 1 121 ? 20.914 -4.405 -18.595 1.00 59.31 121 PRO A CA 1
ATOM 924 C C . PRO A 1 121 ? 21.534 -5.694 -19.167 1.00 59.31 121 PRO A C 1
ATOM 926 O O . PRO A 1 121 ? 22.129 -5.656 -20.239 1.00 59.31 121 PRO A O 1
ATOM 929 N N . GLU A 1 122 ? 21.363 -6.838 -18.491 1.00 60.56 122 GLU A N 1
ATOM 930 C CA . GLU A 1 122 ? 21.700 -8.171 -19.010 1.00 60.56 122 GLU A CA 1
ATOM 931 C C . GLU A 1 122 ? 20.483 -9.096 -18.906 1.00 60.56 122 GLU A C 1
ATOM 933 O O . GLU A 1 122 ? 20.032 -9.449 -17.812 1.00 60.56 122 GLU A O 1
ATOM 938 N N . GLU A 1 123 ? 19.943 -9.470 -20.061 1.00 59.75 123 GLU A N 1
ATOM 939 C CA . GLU A 1 123 ? 18.720 -10.258 -20.184 1.00 59.75 123 GLU A CA 1
ATOM 940 C C . GLU A 1 123 ? 19.037 -11.765 -20.116 1.00 59.75 123 GLU A C 1
ATOM 942 O O . GLU A 1 123 ? 19.955 -12.254 -20.776 1.00 59.75 123 GLU A O 1
ATOM 947 N N . GLY A 1 124 ? 18.284 -12.518 -19.305 1.00 69.12 124 GLY A N 1
ATOM 948 C CA . GLY A 1 124 ? 18.453 -13.965 -19.136 1.00 69.12 124 GLY A CA 1
ATOM 949 C C . GLY A 1 124 ? 17.244 -14.612 -18.458 1.00 69.12 124 GLY A C 1
ATOM 950 O O . GLY A 1 124 ? 16.735 -14.104 -17.455 1.00 69.12 124 GLY A O 1
ATOM 951 N N . LEU A 1 125 ? 16.759 -15.734 -19.006 1.00 72.56 125 LEU A N 1
ATOM 952 C CA . LEU A 1 125 ? 15.581 -16.450 -18.483 1.00 72.56 125 LEU A CA 1
ATOM 953 C C . LEU A 1 125 ? 15.771 -16.926 -17.033 1.00 72.56 125 LEU A C 1
ATOM 955 O O . LEU A 1 125 ? 14.811 -17.002 -16.270 1.00 72.56 125 LEU A O 1
ATOM 959 N N . ASP A 1 126 ? 17.009 -17.218 -16.647 1.00 79.69 126 ASP A N 1
ATOM 960 C CA . ASP A 1 126 ? 17.427 -17.586 -15.295 1.00 79.69 126 ASP A CA 1
ATOM 961 C C . ASP A 1 126 ? 17.227 -16.441 -14.289 1.00 79.69 126 ASP A C 1
ATOM 963 O O . ASP A 1 126 ? 16.656 -16.653 -13.215 1.00 79.69 126 ASP A O 1
ATOM 967 N N . ARG A 1 127 ? 17.621 -15.213 -14.648 1.00 77.31 127 ARG A N 1
ATOM 968 C CA . ARG A 1 127 ? 17.423 -14.020 -13.808 1.00 77.31 127 ARG A CA 1
ATOM 969 C C . ARG A 1 127 ? 15.948 -13.668 -13.667 1.00 77.31 127 ARG A C 1
ATOM 971 O O . ARG A 1 127 ? 15.501 -13.381 -12.557 1.00 77.31 127 ARG A O 1
ATOM 978 N N . VAL A 1 128 ? 15.190 -13.738 -14.762 1.00 77.56 128 VAL A N 1
ATOM 979 C CA . VAL A 1 128 ? 13.739 -13.493 -14.750 1.00 77.56 128 VAL A CA 1
ATOM 980 C C . VAL A 1 128 ? 13.030 -14.516 -13.866 1.00 77.56 128 VAL A C 1
ATOM 982 O O . VAL A 1 128 ? 12.206 -14.135 -13.037 1.00 77.56 128 VAL A O 1
ATOM 985 N N . ALA A 1 129 ? 13.384 -15.800 -13.977 1.00 82.81 129 ALA A N 1
ATOM 986 C CA . ALA A 1 129 ? 12.819 -16.849 -13.134 1.00 82.81 129 ALA A CA 1
ATOM 987 C C . ALA A 1 129 ? 13.143 -16.629 -11.648 1.00 82.81 129 ALA A C 1
ATOM 989 O O . ALA A 1 129 ? 12.239 -16.684 -10.812 1.00 82.81 129 ALA A O 1
ATOM 990 N N . LEU A 1 130 ? 14.403 -16.326 -11.311 1.00 85.88 130 LEU A N 1
ATOM 991 C CA . LEU A 1 130 ? 14.812 -16.035 -9.933 1.00 85.88 130 LEU A CA 1
ATOM 992 C C . LEU A 1 130 ? 14.055 -14.827 -9.362 1.00 85.88 130 LEU A C 1
ATOM 994 O O . LEU A 1 130 ? 13.538 -14.889 -8.245 1.00 85.88 130 LEU A O 1
ATOM 998 N N . HIS A 1 131 ? 13.956 -13.744 -10.135 1.00 84.50 131 HIS A N 1
ATOM 999 C CA . HIS A 1 131 ? 13.249 -12.534 -9.729 1.00 84.50 131 HIS A CA 1
ATOM 1000 C C . HIS A 1 131 ? 11.748 -12.787 -9.540 1.00 84.50 131 HIS A C 1
ATOM 1002 O O . HIS A 1 131 ? 11.182 -12.400 -8.519 1.00 84.50 131 HIS A O 1
ATOM 1008 N N . ALA A 1 132 ? 11.108 -13.499 -10.472 1.00 85.75 132 ALA A N 1
ATOM 1009 C CA . ALA A 1 132 ? 9.696 -13.855 -10.371 1.00 85.75 132 ALA A CA 1
ATOM 1010 C C . ALA A 1 132 ? 9.409 -14.700 -9.120 1.00 85.75 132 ALA A C 1
ATOM 1012 O O . ALA A 1 132 ? 8.440 -14.433 -8.409 1.00 85.75 132 ALA A O 1
ATOM 1013 N N . ILE A 1 133 ? 10.271 -15.674 -8.803 1.00 91.69 133 ILE A N 1
ATOM 1014 C CA . ILE A 1 133 ? 10.156 -16.474 -7.575 1.00 91.69 133 ILE A CA 1
ATOM 1015 C C . ILE A 1 133 ? 10.268 -15.581 -6.335 1.00 91.69 133 ILE A C 1
ATOM 1017 O O . ILE A 1 133 ? 9.450 -15.709 -5.423 1.00 91.69 133 ILE A O 1
ATOM 1021 N N . ALA A 1 134 ? 11.234 -14.657 -6.302 1.00 91.69 134 ALA A N 1
ATOM 1022 C CA . ALA A 1 134 ? 11.401 -13.732 -5.183 1.00 91.69 134 ALA A CA 1
ATOM 1023 C C . ALA A 1 134 ? 10.145 -12.872 -4.955 1.00 91.69 134 ALA A C 1
ATOM 1025 O O . ALA A 1 134 ? 9.676 -12.769 -3.822 1.00 91.69 134 ALA A O 1
ATOM 1026 N N . VAL A 1 135 ? 9.553 -12.331 -6.025 1.00 92.19 135 VAL A N 1
ATOM 1027 C CA . VAL A 1 135 ? 8.319 -11.526 -5.956 1.00 92.19 135 VAL A CA 1
ATOM 1028 C C . VAL A 1 135 ? 7.121 -12.360 -5.490 1.00 92.19 135 VAL A C 1
ATOM 1030 O O . VAL A 1 135 ? 6.322 -11.885 -4.682 1.00 92.19 135 VAL A O 1
ATOM 1033 N N . VAL A 1 136 ? 6.990 -13.611 -5.948 1.00 95.25 136 VAL A N 1
ATOM 1034 C CA . VAL A 1 136 ? 5.915 -14.517 -5.499 1.00 95.25 136 VAL A CA 1
ATOM 1035 C C . VAL A 1 136 ? 6.042 -14.823 -4.008 1.00 95.25 136 VAL A C 1
ATOM 1037 O O . VAL A 1 136 ? 5.042 -14.764 -3.289 1.00 95.25 136 VAL A O 1
ATOM 1040 N N . ILE A 1 137 ? 7.255 -15.123 -3.535 1.00 97.50 137 ILE A N 1
ATOM 1041 C CA . ILE A 1 137 ? 7.515 -15.384 -2.114 1.00 97.50 137 ILE A CA 1
ATOM 1042 C C . ILE A 1 137 ? 7.193 -14.142 -1.285 1.00 97.50 137 ILE A C 1
ATOM 1044 O O . ILE A 1 137 ? 6.462 -14.245 -0.300 1.00 97.50 137 ILE A O 1
ATOM 1048 N N . GLU A 1 138 ? 7.689 -12.974 -1.695 1.00 97.25 138 GLU A N 1
ATOM 1049 C CA . GLU A 1 138 ? 7.413 -11.720 -0.999 1.00 97.25 138 GLU A CA 1
ATOM 1050 C C . GLU A 1 138 ? 5.906 -11.456 -0.920 1.00 97.25 138 GLU A C 1
ATOM 1052 O O . GLU A 1 138 ? 5.365 -11.330 0.179 1.00 97.25 138 GLU A O 1
ATOM 1057 N N . CYS A 1 139 ? 5.202 -11.438 -2.055 1.00 97.44 139 CYS A N 1
ATOM 1058 C CA . CYS A 1 139 ? 3.761 -11.190 -2.076 1.00 97.44 139 CYS A CA 1
ATOM 1059 C C . CYS A 1 139 ? 3.007 -12.200 -1.202 1.00 97.44 139 CYS A C 1
ATOM 1061 O O . CYS A 1 139 ? 2.124 -11.807 -0.443 1.00 97.44 139 CYS A O 1
ATOM 1063 N N . GLY A 1 140 ? 3.383 -13.482 -1.248 1.00 97.88 140 GLY A N 1
ATOM 1064 C CA . GLY A 1 140 ? 2.786 -14.524 -0.413 1.00 97.88 140 GLY A CA 1
ATOM 1065 C C . GLY A 1 140 ? 2.931 -14.243 1.085 1.00 97.88 140 GLY A C 1
ATOM 1066 O O . GLY A 1 140 ? 1.944 -14.308 1.824 1.00 97.88 140 GLY A O 1
ATOM 1067 N N . VAL A 1 141 ? 4.133 -13.867 1.532 1.00 98.25 141 VAL A N 1
ATOM 1068 C CA . VAL A 1 141 ? 4.391 -13.512 2.938 1.00 98.25 141 VAL A CA 1
ATOM 1069 C C . VAL A 1 141 ? 3.619 -12.255 3.340 1.00 98.25 141 VAL A C 1
ATOM 1071 O O . VAL A 1 141 ? 3.001 -12.234 4.404 1.00 98.25 141 VAL A O 1
ATOM 1074 N N . LEU A 1 142 ? 3.590 -11.222 2.495 1.00 98.19 142 LEU A N 1
ATOM 1075 C CA . LEU A 1 142 ? 2.878 -9.976 2.796 1.00 98.19 142 LEU A CA 1
ATOM 1076 C C . LEU A 1 142 ? 1.349 -10.167 2.811 1.00 98.19 142 LEU A C 1
ATOM 1078 O O . LEU A 1 142 ? 0.652 -9.583 3.647 1.00 98.19 142 LEU A O 1
ATOM 1082 N N . PHE A 1 143 ? 0.804 -11.019 1.939 1.00 98.38 143 PHE A N 1
ATOM 1083 C CA . PHE A 1 143 ? -0.620 -11.378 1.950 1.00 98.38 143 PHE A CA 1
ATOM 1084 C C . PHE A 1 143 ? -0.984 -12.126 3.230 1.00 98.38 143 PHE A C 1
ATOM 1086 O O . PHE A 1 143 ? -1.983 -11.806 3.876 1.00 98.38 143 PHE A O 1
ATOM 1093 N N . TRP A 1 144 ? -0.154 -13.089 3.634 1.00 98.25 144 TRP A N 1
ATOM 1094 C CA . TRP A 1 144 ? -0.332 -13.780 4.906 1.00 98.25 144 TRP A CA 1
ATOM 1095 C C . TRP A 1 144 ? -0.263 -12.807 6.090 1.00 98.25 144 TRP A C 1
ATOM 1097 O O . TRP A 1 144 ? -1.136 -12.839 6.957 1.00 98.25 144 TRP A O 1
ATOM 1107 N N . LEU A 1 145 ? 0.714 -11.897 6.097 1.00 98.06 145 LEU A N 1
ATOM 1108 C CA . LEU A 1 145 ? 0.898 -10.917 7.164 1.00 98.06 145 LEU A CA 1
ATOM 1109 C C . LEU A 1 145 ? -0.311 -9.982 7.298 1.00 98.06 145 LEU A C 1
ATOM 1111 O O . LEU A 1 145 ? -0.833 -9.799 8.397 1.00 98.06 145 LEU A O 1
ATOM 1115 N N . THR A 1 146 ? -0.799 -9.426 6.187 1.00 97.75 146 THR A N 1
ATOM 1116 C CA . THR A 1 146 ? -1.988 -8.554 6.195 1.00 97.75 146 THR A CA 1
ATOM 1117 C C . THR A 1 146 ? -3.239 -9.300 6.662 1.00 97.75 146 THR A C 1
ATOM 1119 O O . THR A 1 146 ? -4.004 -8.768 7.469 1.00 97.75 146 THR A O 1
ATOM 1122 N N . ALA A 1 147 ? -3.423 -10.559 6.252 1.00 97.25 147 ALA A N 1
ATOM 1123 C CA . ALA A 1 147 ? -4.519 -11.397 6.737 1.00 97.25 147 ALA A CA 1
ATOM 1124 C C . ALA A 1 147 ? -4.409 -11.700 8.243 1.00 97.25 147 ALA A C 1
ATOM 1126 O O . ALA A 1 147 ? -5.415 -11.635 8.957 1.00 97.25 147 ALA A O 1
ATOM 1127 N N . ALA A 1 148 ? -3.202 -11.996 8.733 1.00 97.56 148 ALA A N 1
ATOM 1128 C CA . ALA A 1 148 ? -2.935 -12.288 10.139 1.00 97.56 148 ALA A CA 1
ATOM 1129 C C . ALA A 1 148 ? -3.188 -11.066 11.034 1.00 97.56 148 ALA A C 1
ATOM 1131 O O . ALA A 1 148 ? -3.906 -11.175 12.030 1.00 97.56 148 ALA A O 1
ATOM 1132 N N . ILE A 1 149 ? -2.678 -9.893 10.647 1.00 97.25 149 ILE A N 1
ATOM 1133 C CA . ILE A 1 149 ? -2.916 -8.631 11.363 1.00 97.25 149 ILE A CA 1
ATOM 1134 C C . ILE A 1 149 ? -4.412 -8.286 11.345 1.00 97.25 149 ILE A C 1
ATOM 1136 O O . ILE A 1 149 ? -4.980 -7.949 12.382 1.00 97.25 149 ILE A O 1
ATOM 1140 N N . GLY A 1 150 ? -5.089 -8.447 10.204 1.00 96.50 150 GLY A N 1
ATOM 1141 C CA . GLY A 1 150 ? -6.531 -8.217 10.114 1.00 96.50 150 GLY A CA 1
ATOM 1142 C C . GLY A 1 150 ? -7.349 -9.158 11.007 1.00 96.50 150 GLY A C 1
ATOM 1143 O O . GLY A 1 150 ? -8.347 -8.746 11.593 1.00 96.50 150 GLY A O 1
ATOM 1144 N N . ALA A 1 151 ? -6.935 -10.421 11.144 1.00 96.62 151 ALA A N 1
ATOM 1145 C CA . ALA A 1 151 ? -7.567 -11.361 12.069 1.00 96.62 151 ALA A CA 1
ATOM 1146 C C . ALA A 1 151 ? -7.317 -10.995 13.538 1.00 96.62 151 ALA A C 1
ATOM 1148 O O . ALA A 1 151 ? -8.218 -11.159 14.360 1.00 96.62 151 ALA A O 1
ATOM 1149 N N . LEU A 1 152 ? -6.127 -10.482 13.861 1.00 97.25 152 LEU A N 1
ATOM 1150 C CA . LEU A 1 152 ? -5.808 -9.992 15.198 1.00 97.25 152 LEU A CA 1
ATOM 1151 C C . LEU A 1 152 ? -6.681 -8.789 15.574 1.00 97.25 152 LEU A C 1
ATOM 1153 O O . LEU A 1 152 ? -7.254 -8.798 16.658 1.00 97.25 152 LEU A O 1
ATOM 1157 N N . PHE A 1 153 ? -6.847 -7.807 14.681 1.00 96.19 153 PHE A N 1
ATOM 1158 C CA . PHE A 1 153 ? -7.698 -6.644 14.957 1.00 96.19 153 PHE A CA 1
ATOM 1159 C C . PHE A 1 153 ? -9.156 -7.021 15.208 1.00 96.19 153 PHE A C 1
ATOM 1161 O O . PHE A 1 153 ? -9.712 -6.575 16.203 1.00 96.19 153 PHE A O 1
ATOM 1168 N N . ARG A 1 154 ? -9.737 -7.925 14.407 1.00 96.38 154 ARG A N 1
ATOM 1169 C CA . ARG A 1 154 ? -11.107 -8.415 14.655 1.00 96.38 154 ARG A CA 1
ATOM 1170 C C . ARG A 1 154 ? -11.256 -9.059 16.034 1.00 96.38 154 ARG A C 1
ATOM 1172 O O . ARG A 1 154 ? -12.206 -8.778 16.747 1.00 96.38 154 ARG A O 1
ATOM 1179 N N . ARG A 1 155 ? -10.282 -9.879 16.445 1.00 96.62 155 ARG A N 1
ATOM 1180 C CA . ARG A 1 155 ? -10.292 -10.494 17.784 1.00 96.62 155 ARG A CA 1
ATOM 1181 C C . ARG A 1 155 ? -10.146 -9.463 18.901 1.00 96.62 155 ARG A C 1
ATOM 1183 O O . ARG A 1 155 ? -10.719 -9.652 19.966 1.00 96.62 155 ARG A O 1
ATOM 1190 N N . LEU A 1 156 ? -9.354 -8.413 18.686 1.00 96.88 156 LEU A N 1
ATOM 1191 C CA . LEU A 1 156 ? -9.206 -7.324 19.650 1.00 96.88 156 LEU A CA 1
ATOM 1192 C C . LEU A 1 156 ? -10.498 -6.513 19.772 1.00 96.88 156 LEU A C 1
ATOM 1194 O O . LEU A 1 156 ? -10.892 -6.210 20.891 1.00 96.88 156 LEU A O 1
ATOM 1198 N N . GLU A 1 157 ? -11.167 -6.214 18.658 1.00 96.62 157 GLU A N 1
ATOM 1199 C CA . GLU A 1 157 ? -12.482 -5.562 18.643 1.00 96.62 157 GLU A CA 1
ATOM 1200 C C . GLU A 1 157 ? -13.512 -6.388 19.422 1.00 96.62 157 GLU A C 1
ATOM 1202 O O . GLU A 1 157 ? -14.128 -5.862 20.346 1.00 96.62 157 GLU A O 1
ATOM 1207 N N . ASP A 1 158 ? -13.609 -7.697 19.154 1.00 96.38 158 ASP A N 1
ATOM 1208 C CA . ASP A 1 158 ? -14.510 -8.602 19.884 1.00 96.38 158 ASP A CA 1
ATOM 1209 C C . ASP A 1 158 ? -14.235 -8.596 21.399 1.00 96.38 158 ASP A C 1
ATOM 1211 O O . ASP A 1 158 ? -15.157 -8.613 22.220 1.00 96.38 158 ASP A O 1
ATOM 1215 N N . LEU A 1 159 ? -12.956 -8.570 21.788 1.00 96.56 159 LEU A N 1
ATOM 1216 C CA . LEU A 1 159 ? -12.546 -8.607 23.190 1.00 96.56 159 LEU A CA 1
ATOM 1217 C C . LEU A 1 159 ? -12.806 -7.276 23.906 1.00 96.56 159 LEU A C 1
ATOM 1219 O O . LEU A 1 159 ? -13.219 -7.268 25.070 1.00 96.56 159 LEU A O 1
ATOM 1223 N N . VAL A 1 160 ? -12.584 -6.156 23.214 1.00 96.88 160 VAL A N 1
ATOM 1224 C CA . VAL A 1 160 ? -12.927 -4.816 23.704 1.00 96.88 160 VAL A CA 1
ATOM 1225 C C . VAL A 1 160 ? -14.435 -4.712 23.895 1.00 96.88 160 VAL A C 1
ATOM 1227 O O . VAL A 1 160 ? -14.865 -4.349 24.986 1.00 96.88 160 VAL A O 1
ATOM 1230 N N . ASP A 1 161 ? -15.231 -5.123 22.908 1.00 96.25 161 ASP A N 1
ATOM 1231 C CA . ASP A 1 161 ? -16.694 -5.107 22.985 1.00 96.25 161 ASP A CA 1
ATOM 1232 C C . ASP A 1 161 ? -17.221 -5.969 24.136 1.00 96.25 161 ASP A C 1
ATOM 1234 O O . ASP A 1 161 ? -18.099 -5.538 24.889 1.00 96.25 161 ASP A O 1
ATOM 1238 N N . PHE A 1 162 ? -16.671 -7.175 24.311 1.00 95.62 162 PHE A N 1
ATOM 1239 C CA . PHE A 1 162 ? -17.014 -8.049 25.432 1.00 95.62 162 PHE A CA 1
ATOM 1240 C C . PHE A 1 162 ? -16.724 -7.376 26.779 1.00 95.62 162 PHE A C 1
ATOM 1242 O O . PHE A 1 162 ? -17.600 -7.293 27.640 1.00 95.62 162 PHE A O 1
ATOM 1249 N N . THR A 1 163 ? -15.520 -6.823 26.936 1.00 95.88 163 THR A N 1
ATOM 1250 C CA . THR A 1 163 ? -15.096 -6.152 28.173 1.00 95.88 163 THR A CA 1
ATOM 1251 C C . THR A 1 163 ? -15.942 -4.905 28.448 1.00 95.88 163 THR A C 1
ATOM 1253 O O . THR A 1 163 ? -16.348 -4.656 29.584 1.00 95.88 163 THR A O 1
ATOM 1256 N N . SER A 1 164 ? -16.265 -4.123 27.415 1.00 95.62 164 SER A N 1
ATOM 1257 C CA . SER A 1 164 ? -17.151 -2.960 27.524 1.00 95.62 164 SER A CA 1
ATOM 1258 C C . SER A 1 164 ? -18.562 -3.344 27.978 1.00 95.62 164 SER A C 1
ATOM 1260 O O . SER A 1 164 ? -19.166 -2.619 28.767 1.00 95.62 164 SER A O 1
ATOM 1262 N N . ARG A 1 165 ? -19.086 -4.497 27.544 1.00 95.75 165 ARG A N 1
ATOM 1263 C CA . ARG A 1 165 ? -20.385 -5.006 28.014 1.00 95.75 165 ARG A CA 1
ATOM 1264 C C . ARG A 1 165 ? -20.326 -5.485 29.461 1.00 95.75 165 ARG A C 1
ATOM 1266 O O . ARG A 1 165 ? -21.173 -5.077 30.249 1.00 95.75 165 ARG A O 1
ATOM 1273 N N . GLU A 1 166 ? -19.319 -6.273 29.836 1.00 95.75 166 GLU A N 1
ATOM 1274 C CA . GLU A 1 166 ? -19.183 -6.743 31.224 1.00 95.75 166 GLU A CA 1
ATOM 1275 C C . GLU A 1 166 ? -19.007 -5.589 32.214 1.00 95.75 166 GLU A C 1
ATOM 1277 O O . GLU A 1 166 ? -19.629 -5.572 33.275 1.00 95.75 166 GLU A O 1
ATOM 1282 N N . THR A 1 167 ? -18.195 -4.592 31.860 1.00 95.56 167 THR A N 1
ATOM 1283 C CA . THR A 1 167 ? -18.013 -3.392 32.689 1.00 95.56 167 THR A CA 1
ATOM 1284 C C . THR A 1 167 ? -19.303 -2.585 32.818 1.00 95.56 167 THR A C 1
ATOM 1286 O O . THR A 1 167 ? -19.631 -2.149 33.921 1.00 95.56 167 THR A O 1
ATOM 1289 N N . ALA A 1 168 ? -20.079 -2.436 31.741 1.00 96.12 168 ALA A N 1
ATOM 1290 C CA . ALA A 1 168 ? -21.391 -1.797 31.803 1.00 96.12 168 ALA A CA 1
ATOM 1291 C C . ALA A 1 168 ? -22.371 -2.571 32.705 1.00 96.12 168 ALA A C 1
ATOM 1293 O O . ALA A 1 168 ? -23.050 -1.964 33.533 1.00 96.12 168 ALA A O 1
ATOM 1294 N N . GLU A 1 169 ? -22.415 -3.902 32.606 1.00 96.50 169 GLU A N 1
ATOM 1295 C CA . GLU A 1 169 ? -23.257 -4.742 33.467 1.00 96.50 169 GLU A CA 1
ATOM 1296 C C . GLU A 1 169 ? -22.844 -4.675 34.940 1.00 96.50 169 GLU A C 1
ATOM 1298 O O . GLU A 1 169 ? -23.703 -4.584 35.818 1.00 96.50 169 GLU A O 1
ATOM 1303 N N . ALA A 1 170 ? -21.542 -4.696 35.231 1.00 95.94 170 ALA A N 1
ATOM 1304 C CA . ALA A 1 170 ? -21.026 -4.563 36.590 1.00 95.94 170 ALA A CA 1
ATOM 1305 C C . ALA A 1 170 ? -21.417 -3.215 37.214 1.00 95.94 170 ALA A C 1
ATOM 1307 O O . ALA A 1 170 ? -21.868 -3.187 38.359 1.00 95.94 170 ALA A O 1
ATOM 1308 N N . LEU A 1 171 ? -21.329 -2.120 36.448 1.00 96.81 171 LEU A N 1
ATOM 1309 C CA . LEU A 1 171 ? -21.761 -0.791 36.893 1.00 96.81 171 LEU A CA 1
ATOM 1310 C C . LEU A 1 171 ? -23.268 -0.740 37.174 1.00 96.81 171 LEU A C 1
ATOM 1312 O O . LEU A 1 171 ? -23.682 -0.147 38.169 1.00 96.81 171 LEU A O 1
ATOM 1316 N N . ILE A 1 172 ? -24.092 -1.386 36.342 1.00 97.06 172 ILE A N 1
ATOM 1317 C CA . ILE A 1 172 ? -25.541 -1.487 36.581 1.00 97.06 172 ILE A CA 1
ATOM 1318 C C . ILE A 1 172 ? -25.814 -2.266 37.875 1.00 97.06 172 ILE A C 1
ATOM 1320 O O . ILE A 1 172 ? -26.549 -1.780 38.732 1.00 97.06 172 ILE A O 1
ATOM 1324 N N . ARG A 1 173 ? -25.171 -3.425 38.072 1.00 96.31 173 ARG A N 1
ATOM 1325 C CA . ARG A 1 173 ? -25.324 -4.231 39.301 1.00 96.31 173 ARG A CA 1
ATOM 1326 C C . ARG A 1 173 ? -24.875 -3.471 40.550 1.00 96.31 173 ARG A C 1
ATOM 1328 O O . ARG A 1 173 ? -25.504 -3.581 41.604 1.00 96.31 173 ARG A O 1
ATOM 1335 N N . GLU A 1 174 ? -23.804 -2.686 40.452 1.00 96.12 174 GLU A N 1
ATOM 1336 C CA . GLU A 1 174 ? -23.344 -1.825 41.544 1.00 96.12 174 GLU A CA 1
ATOM 1337 C C . GLU A 1 174 ? -24.379 -0.736 41.865 1.00 96.12 174 GLU A C 1
ATOM 1339 O O . GLU A 1 174 ? -24.729 -0.543 43.031 1.00 96.12 174 GLU A O 1
ATOM 1344 N N . GLN A 1 175 ? -24.941 -0.076 40.846 1.00 97.00 175 GLN A N 1
ATOM 1345 C CA . GLN A 1 175 ? -26.000 0.922 41.024 1.00 97.00 175 GLN A CA 1
ATOM 1346 C C . GLN A 1 175 ? -27.265 0.329 41.653 1.00 97.00 175 GLN A C 1
ATOM 1348 O O . GLN A 1 175 ? -27.823 0.934 42.571 1.00 97.00 175 GLN A O 1
ATOM 1353 N N . GLU A 1 176 ? -27.694 -0.854 41.214 1.00 96.75 176 GLU A N 1
ATOM 1354 C CA . GLU A 1 176 ? -28.825 -1.579 41.805 1.00 96.75 176 GLU A CA 1
ATOM 1355 C C . GLU A 1 176 ? -28.560 -1.921 43.274 1.00 96.75 176 GLU A C 1
ATOM 1357 O O . GLU A 1 176 ? -29.423 -1.710 44.129 1.00 96.75 176 GLU A O 1
ATOM 1362 N N . THR A 1 177 ? -27.343 -2.367 43.593 1.00 97.12 177 THR A N 1
ATOM 1363 C CA . THR A 1 177 ? -26.932 -2.666 44.972 1.00 97.12 177 THR A CA 1
ATOM 1364 C C . THR A 1 177 ? -26.958 -1.406 45.841 1.00 97.12 177 THR A C 1
ATOM 1366 O O . THR A 1 177 ? -27.500 -1.428 46.948 1.00 97.12 177 THR A O 1
ATOM 1369 N N . ILE A 1 178 ? -26.439 -0.278 45.344 1.00 96.75 178 ILE A N 1
ATOM 1370 C CA . ILE A 1 178 ? -26.475 1.012 46.052 1.00 96.75 178 ILE A CA 1
ATOM 1371 C C . ILE A 1 178 ? -27.919 1.485 46.251 1.00 96.75 178 ILE A C 1
ATOM 1373 O O . ILE A 1 178 ? -28.264 1.957 47.337 1.00 96.75 178 ILE A O 1
ATOM 1377 N N . ALA A 1 179 ? -28.772 1.360 45.232 1.00 96.62 179 ALA A N 1
ATOM 1378 C CA . ALA A 1 179 ? -30.182 1.730 45.318 1.00 96.62 179 ALA A CA 1
ATOM 1379 C C . ALA A 1 179 ? -30.928 0.876 46.356 1.00 96.62 179 ALA A C 1
ATOM 1381 O O . ALA A 1 179 ? -31.652 1.423 47.189 1.00 96.62 179 ALA A O 1
ATOM 1382 N N . ALA A 1 180 ? -30.684 -0.437 46.376 1.00 96.62 180 ALA A N 1
ATOM 1383 C CA . ALA A 1 180 ? -31.258 -1.347 47.363 1.00 96.62 180 ALA A CA 1
ATOM 1384 C C . ALA A 1 180 ? -30.793 -1.024 48.794 1.00 96.62 180 ALA A C 1
ATOM 1386 O O . ALA A 1 180 ? -31.605 -1.001 49.720 1.00 96.62 180 ALA A O 1
ATOM 1387 N N . LEU A 1 181 ? -29.504 -0.719 48.991 1.00 96.94 181 LEU A N 1
ATOM 1388 C CA . LEU A 1 181 ? -28.971 -0.311 50.298 1.00 96.94 181 LEU A CA 1
ATOM 1389 C C . LEU A 1 181 ? -29.574 1.016 50.781 1.00 96.94 181 LEU A C 1
ATOM 1391 O O . LEU A 1 181 ? -29.860 1.161 51.972 1.00 96.94 181 LEU A O 1
ATOM 1395 N N . ARG A 1 182 ? -29.790 1.975 49.870 1.00 96.94 182 ARG A N 1
ATOM 1396 C CA . ARG A 1 182 ? -30.474 3.241 50.182 1.00 96.94 182 ARG A CA 1
ATOM 1397 C C . ARG A 1 182 ? -31.912 3.003 50.642 1.00 96.94 182 ARG A C 1
ATOM 1399 O O . ARG A 1 182 ? -32.278 3.502 51.701 1.00 96.94 182 ARG A O 1
ATOM 1406 N N . ASP A 1 183 ? -32.683 2.186 49.923 1.00 96.31 183 ASP A N 1
ATOM 1407 C CA . ASP A 1 183 ? -34.067 1.866 50.308 1.00 96.31 183 ASP A CA 1
ATOM 1408 C C . ASP A 1 183 ? -34.145 1.148 51.668 1.00 96.31 183 ASP A C 1
ATOM 1410 O O . ASP A 1 183 ? -34.973 1.489 52.520 1.00 96.31 183 ASP A O 1
ATOM 1414 N N . GLN A 1 184 ? -33.228 0.208 51.930 1.00 95.75 184 GLN A N 1
ATOM 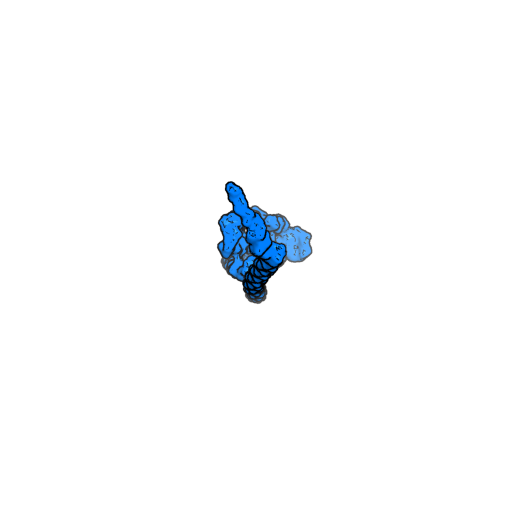1415 C CA . GLN A 1 184 ? -33.120 -0.442 53.240 1.00 95.75 184 GLN A CA 1
ATOM 1416 C C . GLN A 1 184 ? -32.834 0.569 54.355 1.00 95.75 184 GLN A C 1
ATOM 1418 O O . GLN A 1 184 ? -33.468 0.515 55.416 1.00 95.75 184 GLN A O 1
ATOM 1423 N N . LEU A 1 185 ? -31.899 1.499 54.133 1.00 96.44 185 LEU A N 1
ATOM 1424 C CA . LEU A 1 185 ? -31.578 2.547 55.099 1.00 96.44 185 LEU A CA 1
ATOM 1425 C C . LEU A 1 185 ? -32.800 3.427 55.384 1.00 96.44 185 LEU A C 1
ATOM 1427 O O . LEU A 1 185 ? -33.132 3.637 56.555 1.00 96.44 185 LEU A O 1
ATOM 1431 N N . ASP A 1 186 ? -33.510 3.869 54.349 1.00 95.44 186 ASP A N 1
ATOM 1432 C CA . ASP A 1 186 ? -34.719 4.687 54.479 1.00 95.44 186 ASP A CA 1
ATOM 1433 C C . ASP A 1 186 ? -35.821 3.948 55.251 1.00 95.44 186 ASP A C 1
ATOM 1435 O O . ASP A 1 186 ? -36.411 4.495 56.193 1.00 95.44 186 ASP A O 1
ATOM 1439 N N . HIS A 1 187 ? -36.032 2.662 54.957 1.00 93.44 187 HIS A N 1
ATOM 1440 C CA . HIS A 1 187 ? -36.943 1.796 55.708 1.00 93.44 187 HIS A CA 1
ATOM 1441 C C . HIS A 1 187 ? -36.548 1.673 57.189 1.00 93.44 187 HIS A C 1
ATOM 1443 O O . HIS A 1 187 ? -37.404 1.748 58.084 1.00 93.44 187 HIS A O 1
ATOM 1449 N N . HIS A 1 188 ? -35.257 1.495 57.484 1.00 93.50 188 HIS A N 1
ATOM 1450 C CA . HIS A 1 188 ? -34.749 1.427 58.855 1.00 93.50 188 HIS A CA 1
ATOM 1451 C C . HIS A 1 188 ? -34.934 2.752 59.609 1.00 93.50 188 HIS A C 1
ATOM 1453 O O . HIS A 1 188 ? -35.350 2.741 60.778 1.00 93.50 188 HIS A O 1
ATOM 1459 N N . LEU A 1 189 ? -34.675 3.885 58.953 1.00 93.81 189 LEU A N 1
ATOM 1460 C CA . LEU A 1 189 ? -34.876 5.221 59.513 1.00 93.81 189 LEU A CA 1
ATOM 1461 C C . LEU A 1 189 ? -36.360 5.493 59.788 1.00 93.81 189 LEU A C 1
ATOM 1463 O O . LEU A 1 189 ? -36.699 5.899 60.903 1.00 93.81 189 LEU A O 1
ATOM 1467 N N . ALA A 1 190 ? -37.253 5.173 58.846 1.00 90.50 190 ALA A N 1
ATOM 1468 C CA . ALA A 1 190 ? -38.703 5.306 59.005 1.00 90.50 190 ALA A CA 1
ATOM 1469 C C . ALA A 1 190 ? -39.254 4.453 60.164 1.00 90.50 190 ALA A C 1
ATOM 1471 O O . ALA A 1 190 ? -40.121 4.885 60.932 1.00 90.50 190 ALA A O 1
ATOM 1472 N N . ARG A 1 191 ? -38.727 3.234 60.351 1.00 89.62 191 ARG A N 1
ATOM 1473 C CA . ARG A 1 191 ? -39.075 2.390 61.508 1.00 89.62 191 ARG A CA 1
ATOM 1474 C C . ARG A 1 191 ? -38.597 3.000 62.827 1.00 89.62 191 ARG A C 1
ATOM 1476 O O . ARG A 1 191 ? -39.333 2.952 63.815 1.00 89.62 191 ARG A O 1
ATOM 1483 N N . ARG A 1 192 ? -37.386 3.570 62.869 1.00 89.12 192 ARG A N 1
ATOM 1484 C CA . ARG A 1 192 ? -36.849 4.234 64.072 1.00 89.12 192 ARG A CA 1
ATOM 1485 C C . ARG A 1 192 ? -37.642 5.483 64.444 1.00 89.12 192 ARG A C 1
ATOM 1487 O O . ARG A 1 192 ? -37.990 5.633 65.613 1.00 89.12 192 ARG A O 1
ATOM 1494 N N . THR A 1 193 ? -37.961 6.349 63.484 1.00 85.94 193 THR A N 1
ATOM 1495 C CA . THR A 1 193 ? -38.768 7.555 63.737 1.00 85.94 193 THR A CA 1
ATOM 1496 C C . THR A 1 193 ? -40.163 7.196 64.245 1.00 85.94 193 THR A C 1
ATOM 1498 O O . THR A 1 193 ? -40.600 7.774 65.240 1.00 85.94 193 THR A O 1
ATOM 1501 N N . ARG A 1 194 ? -40.810 6.171 63.669 1.00 81.12 194 ARG A N 1
ATOM 1502 C CA . ARG A 1 194 ? -42.107 5.651 64.144 1.00 81.12 194 ARG A CA 1
ATOM 1503 C C . ARG A 1 194 ? -42.050 5.104 65.575 1.00 81.12 194 ARG A C 1
ATOM 1505 O O . ARG A 1 194 ? -42.968 5.347 66.349 1.00 81.12 194 ARG A O 1
ATOM 1512 N N . LYS A 1 195 ? -40.986 4.380 65.949 1.00 79.19 195 LYS A N 1
ATOM 1513 C CA . LYS A 1 195 ? -40.795 3.903 67.335 1.00 79.19 195 LYS A CA 1
ATOM 1514 C C . LYS A 1 195 ? -40.541 5.050 68.318 1.00 79.19 195 LYS A C 1
ATOM 1516 O O . LYS A 1 195 ? -41.009 4.985 69.448 1.00 79.19 195 LYS A O 1
ATOM 1521 N N . ARG A 1 196 ? -39.798 6.081 67.900 1.00 77.25 196 ARG A N 1
ATOM 1522 C CA . ARG A 1 196 ? -39.455 7.243 68.737 1.00 77.25 196 ARG A CA 1
ATOM 1523 C C . ARG A 1 196 ? -40.653 8.161 69.002 1.00 77.25 196 ARG A C 1
ATOM 1525 O O . ARG A 1 196 ? -40.710 8.768 70.064 1.00 77.25 196 ARG A O 1
ATOM 1532 N N . TRP A 1 197 ? -41.606 8.225 68.073 1.00 68.44 197 TRP A N 1
ATOM 1533 C CA . TRP A 1 197 ? -42.854 8.979 68.210 1.00 68.44 197 TRP A CA 1
ATOM 1534 C C . TRP A 1 197 ? -44.058 8.069 67.939 1.00 68.44 197 TRP A C 1
ATOM 1536 O O . TRP A 1 197 ? -44.628 8.112 66.845 1.00 68.44 197 TRP A O 1
ATOM 1546 N N . PRO A 1 198 ? -44.450 7.222 68.908 1.00 64.44 198 PRO A N 1
ATOM 1547 C CA . PRO A 1 198 ? -45.596 6.341 68.739 1.00 64.44 198 PRO A CA 1
ATOM 1548 C C . PRO A 1 198 ? -46.855 7.176 68.486 1.00 64.44 198 PRO A C 1
ATOM 1550 O O . PRO A 1 198 ? -47.023 8.246 69.066 1.00 64.44 198 PRO A O 1
ATOM 1553 N N . THR A 1 199 ? -47.776 6.698 67.654 1.00 62.44 199 THR A N 1
ATOM 1554 C CA . THR A 1 199 ? -49.044 7.383 67.338 1.00 62.44 199 THR A CA 1
ATOM 1555 C C . THR A 1 199 ? -49.887 7.726 68.578 1.00 62.44 199 THR A C 1
ATOM 1557 O O . THR A 1 199 ? -50.652 8.689 68.544 1.00 62.44 199 THR A O 1
ATOM 1560 N N . SER A 1 200 ? -49.686 7.036 69.709 1.00 58.09 200 SER A N 1
ATOM 1561 C CA . SER A 1 200 ? -50.267 7.402 71.011 1.00 58.09 200 SER A CA 1
ATOM 1562 C C . SER A 1 200 ? -49.790 8.765 71.535 1.00 58.09 200 SER A C 1
ATOM 1564 O O . SER A 1 200 ? -50.562 9.470 72.181 1.00 58.09 200 SER A O 1
ATOM 1566 N N . PHE A 1 201 ? -48.566 9.184 71.196 1.00 55.59 201 PHE A N 1
ATOM 1567 C CA . PHE A 1 201 ? -47.989 10.477 71.574 1.00 55.59 201 PHE A CA 1
ATOM 1568 C C . PHE A 1 201 ? -48.681 11.662 70.882 1.00 55.59 201 PHE A C 1
ATOM 1570 O O . PHE A 1 201 ? -48.737 12.763 71.425 1.00 55.59 201 PHE A O 1
ATOM 1577 N N . TRP A 1 202 ? -49.234 11.439 69.686 1.00 54.91 202 TRP A N 1
ATOM 1578 C CA . TRP A 1 202 ? -50.050 12.426 68.971 1.00 54.91 202 TRP A CA 1
ATOM 1579 C C . TRP A 1 202 ? -51.526 12.381 69.384 1.00 54.91 202 TRP A C 1
ATOM 1581 O O . TRP A 1 202 ? -52.212 13.398 69.304 1.00 54.91 202 TRP A O 1
ATOM 1591 N N . CYS A 1 203 ? -52.015 11.235 69.870 1.00 54.72 203 CYS A N 1
ATOM 1592 C CA . CYS A 1 203 ? -53.386 11.096 70.360 1.00 54.72 203 CYS A CA 1
ATOM 1593 C C . CYS A 1 203 ? -53.607 11.803 71.711 1.00 54.72 203 CYS A C 1
ATOM 1595 O O . CYS A 1 203 ? -54.698 12.310 71.950 1.00 54.72 203 CYS A O 1
ATOM 1597 N N . SER A 1 204 ? -52.579 11.920 72.562 1.00 54.84 204 SER A N 1
ATOM 1598 C CA . SER A 1 204 ? -52.668 12.650 73.839 1.00 54.84 204 SER A CA 1
ATOM 1599 C C . SER A 1 204 ? -52.554 14.178 73.715 1.00 54.84 204 SER A C 1
ATOM 1601 O O . SER A 1 204 ? -52.797 14.881 74.692 1.00 54.84 204 SER A O 1
ATOM 1603 N N . ARG A 1 205 ? -52.209 14.712 72.532 1.00 57.72 205 ARG A N 1
ATOM 1604 C CA . ARG A 1 205 ? -52.088 16.165 72.279 1.00 57.72 205 ARG A CA 1
ATOM 1605 C C . ARG A 1 205 ? -53.291 16.798 71.574 1.00 57.72 205 ARG A C 1
ATOM 1607 O O . ARG A 1 205 ? -53.263 17.997 71.319 1.00 57.72 205 ARG A O 1
ATOM 1614 N N . ARG A 1 206 ? -54.351 16.041 71.267 1.00 56.56 206 ARG A N 1
ATOM 1615 C CA . ARG A 1 206 ? -55.624 16.625 70.811 1.00 56.56 206 ARG A CA 1
ATOM 1616 C C . ARG A 1 206 ? -56.480 17.000 72.020 1.00 56.56 206 ARG A C 1
ATOM 1618 O O . ARG A 1 206 ? -57.332 16.230 72.443 1.00 56.56 206 ARG A O 1
ATOM 1625 N N . THR A 1 207 ? -56.246 18.179 72.583 1.00 62.31 207 THR A N 1
ATOM 1626 C CA . THR A 1 207 ? -57.238 18.855 73.431 1.00 62.31 207 THR A CA 1
ATOM 1627 C C . THR A 1 207 ? -58.351 19.421 72.540 1.00 62.31 207 THR A C 1
ATOM 1629 O O . THR A 1 207 ? -58.021 20.019 71.512 1.00 62.31 207 THR A O 1
ATOM 1632 N N . PRO A 1 208 ? -59.645 19.274 72.883 1.00 55.53 208 PRO A N 1
ATOM 1633 C CA . PRO A 1 208 ? -60.697 20.034 72.218 1.00 55.53 208 PRO A CA 1
ATOM 1634 C C . PRO A 1 208 ? -60.497 21.522 72.542 1.00 55.53 208 PRO A C 1
ATOM 1636 O O . PRO A 1 208 ? -60.371 21.893 73.708 1.00 55.53 208 PRO A O 1
ATOM 1639 N N . ALA A 1 209 ? -60.384 22.353 71.507 1.00 61.56 209 ALA A N 1
ATOM 1640 C CA . ALA A 1 209 ? -60.464 23.802 71.656 1.00 61.56 209 ALA A CA 1
ATOM 1641 C C . ALA A 1 209 ? -61.922 24.192 71.996 1.00 61.56 209 ALA A C 1
ATOM 1643 O O . ALA A 1 209 ? -62.825 23.483 71.543 1.00 61.56 209 ALA A O 1
ATOM 1644 N N . PRO A 1 210 ? -62.133 25.238 72.818 1.00 62.78 210 PRO A N 1
ATOM 1645 C CA . PRO A 1 210 ? -63.450 25.647 73.314 1.00 62.78 210 PRO A CA 1
ATOM 1646 C C . PRO A 1 210 ? -64.397 26.147 72.218 1.00 62.78 210 PRO A C 1
ATOM 1648 O O . PRO A 1 210 ? -63.900 26.658 71.187 1.00 62.78 210 PRO A O 1
#

Sequence (210 aa):
MLAPGVALLARNSWREPMAVALVMAVIATLAAWKLRDGLALRSVIAVCLTFGP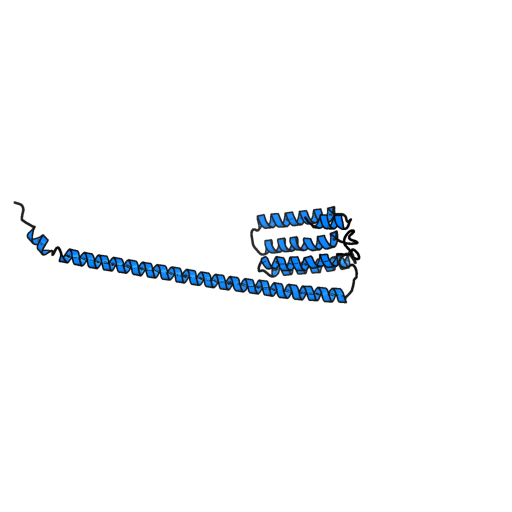ILFVYAGRGHFSGIAGNGDWQIDYHMYFFGVFAMLTAYVDWRPIAISAALTAVHHLILDLVVPGNVFPEEGLDRVALHAIAVVIECGVLFWLTAAIGALFRRLEDLVDFTSRETAEALIREQETIAALRDQLDHHLARRTRKRWPTSFWCSRRTPAP

pLDDT: mean 86.81, std 13.2, range [48.88, 98.38]

Radius of gyration: 36.4 Å; chains: 1; bounding box: 96×43×100 Å

Secondary structure (DSSP, 8-state):
--HHHHHHHTTS--HHHHHHHHHHHHHHHHHHHHH-SSHHHHHHHHHHHHHHHHHHHHHT-S--SSSSSSS--HHHHHHHHHHHHHHHGGGS-HHHHHHHHHHHHHHHHHHHHHSTTSS-SS--HHHHHHHHHHHHHHHHHHHHHHHHHHHHHHHHHHHHHHHHHHHHHHHHHHHHHHHHHHHHHHHHHHHHHHHHS-HHHHHTT-PPP-

Foldseek 3Di:
DCLLVLLVQLVHDSPVLVVLLVVLVVQLVVLCVPVVDDPVSLQSVLVSQLSQLVSNLQSQADAGPDDDDSRRCSVVSVVVLLVSLLVSLVSLDLVSSVSSLVVVVVVLVVCCVPPNCSNPVDDDPVVVVVVVVVSVVSSVVSNVSSPVVVVVVVVVVVVVVVVVVVVVVVVVVVVVVVVVVVVVVVVVVVVVVCVVCPVVNVVVPDDDDD